Protein AF-A0A8H7IM45-F1 (afdb_monomer)

Secondary structure (DSSP, 8-state):
-HHHHHT--TT-EEEEEEGGGTEEEEEEE-SSSEEEEEEEESS--HHHHHH-SS-EEEEE-SEEEEEEGGGGT-HHHHHHHHHHHHHHHH---GGGS-EEEETTEEEE-TTSPPPTHIIIIIIHHHHHHTEEE-----EEEEE----B-SS-SS-B---HHHHHHHHHHHHHHHHHS-TTTHHHHHHHHHHHHHHHHHHHHHHHHHHHHTT--SS--------------------

Mean predicted aligned error: 9.99 Å

Solvent-accessible surface area (backbone atoms only — not comparable to full-atom values): 13573 Å² total; per-residue (Å²): 99,45,72,55,56,57,64,57,43,66,71,34,70,50,79,44,71,26,60,44,29,27,26,23,38,30,40,32,25,68,40,85,58,36,29,38,40,36,35,32,73,26,60,75,49,61,66,62,51,71,71,34,94,75,50,39,80,44,73,30,56,72,44,35,31,36,28,51,34,66,48,45,72,35,66,68,56,34,46,53,52,31,51,51,54,51,46,48,32,70,49,74,57,68,88,40,33,50,70,40,80,54,96,91,40,80,42,67,37,84,69,53,51,36,46,34,47,68,48,68,71,42,51,46,55,58,53,30,73,68,45,31,80,48,92,70,70,82,43,80,42,75,47,71,64,50,85,45,76,77,99,52,92,56,54,52,60,65,65,37,65,60,48,32,54,59,50,44,50,38,46,51,34,42,70,75,33,61,90,86,43,12,68,54,51,37,52,52,51,51,52,52,51,54,51,52,52,53,55,52,50,54,53,52,54,52,59,60,62,70,73,72,84,76,89,82,95,74,90,84,81,84,86,86,81,92,84,86,86,80,90,81,77,94,129

Radius of gyration: 23.43 Å; Cα contacts (8 Å, |Δi|>4): 338; chains: 1; bounding box: 68×64×53 Å

Structure (mmCIF, N/CA/C/O backbone):
data_AF-A0A8H7IM45-F1
#
_entry.id   AF-A0A8H7IM45-F1
#
loop_
_atom_site.group_PDB
_atom_site.id
_atom_site.type_symbol
_atom_site.label_atom_id
_atom_site.label_alt_id
_atom_site.label_comp_id
_atom_site.label_asym_id
_atom_site.label_entity_id
_atom_site.label_seq_id
_atom_site.pdbx_PDB_ins_code
_atom_site.Cartn_x
_atom_site.Cartn_y
_atom_site.Cartn_z
_atom_site.occupancy
_atom_site.B_iso_or_equiv
_atom_site.auth_seq_id
_atom_site.auth_comp_id
_atom_site.auth_asym_id
_atom_site.auth_atom_id
_atom_site.pdbx_PDB_model_num
ATOM 1 N N . MET A 1 1 ? 14.349 -4.965 6.800 1.00 83.38 1 MET A N 1
ATOM 2 C CA . MET A 1 1 ? 13.835 -3.727 6.186 1.00 83.38 1 MET A CA 1
ATOM 3 C C . MET A 1 1 ? 14.935 -2.966 5.455 1.00 83.38 1 MET A C 1
ATOM 5 O O . MET A 1 1 ? 14.882 -2.948 4.239 1.00 83.38 1 MET A O 1
ATOM 9 N N . GLU A 1 2 ? 15.969 -2.434 6.122 1.00 83.69 2 GLU A N 1
ATOM 10 C CA . GLU A 1 2 ? 17.097 -1.744 5.447 1.00 83.69 2 GLU A CA 1
ATOM 11 C C . GLU A 1 2 ? 17.764 -2.617 4.367 1.00 83.69 2 GLU A C 1
ATOM 13 O O . GLU A 1 2 ? 17.892 -2.221 3.210 1.00 83.69 2 GLU A O 1
ATOM 18 N N . LYS A 1 3 ? 18.118 -3.859 4.726 1.00 86.62 3 LYS A N 1
ATOM 19 C CA . LYS A 1 3 ? 18.669 -4.839 3.781 1.00 86.62 3 LYS A CA 1
ATOM 20 C C . LYS A 1 3 ? 17.723 -5.112 2.607 1.00 86.62 3 LYS A C 1
ATOM 22 O O . LYS A 1 3 ? 18.199 -5.346 1.504 1.00 86.62 3 LYS A O 1
ATOM 27 N N . ASP A 1 4 ? 16.415 -5.102 2.834 1.00 91.06 4 ASP A N 1
ATOM 28 C CA . ASP A 1 4 ? 15.428 -5.407 1.794 1.00 91.06 4 ASP A CA 1
ATOM 29 C C . ASP A 1 4 ? 15.308 -4.232 0.813 1.00 91.06 4 ASP A C 1
ATOM 31 O O . ASP A 1 4 ? 15.342 -4.449 -0.392 1.00 91.06 4 ASP A O 1
ATOM 35 N N . LEU A 1 5 ? 15.302 -2.991 1.320 1.00 91.69 5 LEU A N 1
ATOM 36 C CA . LEU A 1 5 ? 15.311 -1.763 0.513 1.00 91.69 5 LEU A CA 1
ATOM 37 C C . LEU A 1 5 ? 16.533 -1.677 -0.407 1.00 91.69 5 LEU A C 1
ATOM 39 O O . LEU A 1 5 ? 16.389 -1.418 -1.597 1.00 91.69 5 LEU A O 1
ATOM 43 N N . LYS A 1 6 ? 17.730 -1.942 0.126 1.00 88.38 6 LYS A N 1
ATOM 44 C CA . LYS A 1 6 ? 18.983 -1.889 -0.650 1.00 88.38 6 LYS A CA 1
ATOM 45 C C . LYS A 1 6 ? 19.077 -2.960 -1.729 1.00 88.38 6 LYS A C 1
ATOM 47 O O . LYS A 1 6 ? 19.765 -2.779 -2.726 1.00 88.38 6 LYS A O 1
ATOM 52 N N . ASN A 1 7 ? 18.426 -4.100 -1.505 1.00 91.00 7 ASN A N 1
ATOM 53 C CA . ASN A 1 7 ? 18.483 -5.237 -2.415 1.00 91.00 7 ASN A CA 1
ATOM 54 C C . ASN A 1 7 ? 17.320 -5.269 -3.412 1.00 91.00 7 ASN A C 1
ATOM 56 O O . ASN A 1 7 ? 17.251 -6.228 -4.179 1.00 91.00 7 ASN A O 1
ATOM 60 N N . LEU A 1 8 ? 16.439 -4.257 -3.430 1.00 93.69 8 LEU A N 1
ATOM 61 C CA . LEU A 1 8 ? 15.391 -4.153 -4.445 1.00 93.69 8 LEU A CA 1
ATOM 62 C C . LEU A 1 8 ? 16.034 -3.991 -5.823 1.00 93.69 8 LEU A C 1
ATOM 64 O O . LEU A 1 8 ? 16.641 -2.958 -6.117 1.00 93.69 8 LEU A O 1
ATOM 68 N N . LYS A 1 9 ? 15.907 -4.998 -6.685 1.00 95.31 9 LYS A N 1
ATOM 69 C CA . LYS A 1 9 ? 16.355 -4.917 -8.078 1.00 95.31 9 LYS A CA 1
ATOM 70 C C . LYS A 1 9 ? 15.238 -4.360 -8.960 1.00 95.31 9 LYS A C 1
ATOM 72 O O . LYS A 1 9 ? 14.081 -4.366 -8.547 1.00 95.31 9 LYS A O 1
ATOM 77 N N . PRO A 1 10 ? 15.550 -3.865 -10.168 1.00 96.19 10 PRO A N 1
ATOM 78 C CA . PRO A 1 10 ? 14.517 -3.556 -11.150 1.00 96.19 10 PRO A CA 1
ATOM 79 C C . PRO A 1 10 ? 13.577 -4.753 -11.355 1.00 96.19 10 PRO A C 1
ATOM 81 O O . PRO A 1 10 ? 14.041 -5.874 -11.565 1.00 96.19 10 PRO A O 1
ATOM 84 N N . GLY A 1 11 ? 12.271 -4.512 -11.259 1.00 95.31 11 GLY A N 1
ATOM 85 C CA . GLY A 1 11 ? 11.214 -5.524 -11.263 1.00 95.31 11 GLY A CA 1
ATOM 86 C C . GLY A 1 11 ? 10.826 -6.072 -9.882 1.00 95.31 11 GLY A C 1
ATOM 87 O O . GLY A 1 11 ? 9.785 -6.723 -9.774 1.00 95.31 11 GLY A O 1
ATOM 88 N N . ASP A 1 12 ? 11.598 -5.800 -8.825 1.00 96.38 12 ASP A N 1
ATOM 89 C CA . ASP A 1 12 ? 11.275 -6.237 -7.465 1.00 96.38 12 ASP A CA 1
ATOM 90 C C . ASP A 1 12 ? 10.333 -5.256 -6.757 1.00 96.38 12 ASP A C 1
ATOM 92 O O . ASP A 1 12 ? 10.302 -4.048 -7.017 1.00 96.38 12 ASP A O 1
ATOM 96 N N . ALA A 1 13 ? 9.591 -5.785 -5.784 1.00 97.00 13 ALA A N 1
ATOM 97 C CA . ALA A 1 13 ? 8.703 -5.007 -4.939 1.00 97.00 13 ALA A CA 1
ATOM 98 C C . ALA A 1 13 ? 8.815 -5.398 -3.464 1.00 97.00 13 ALA A C 1
ATOM 100 O O . ALA A 1 13 ? 8.971 -6.571 -3.121 1.00 97.00 13 ALA A O 1
ATOM 101 N N . MET A 1 14 ? 8.640 -4.414 -2.584 1.00 97.06 14 MET A N 1
ATOM 102 C CA . MET A 1 14 ? 8.481 -4.601 -1.147 1.00 97.06 14 MET A CA 1
ATOM 103 C C . MET A 1 14 ? 7.093 -4.134 -0.717 1.00 97.06 14 MET A C 1
ATOM 105 O O . MET A 1 14 ? 6.684 -3.003 -0.976 1.00 97.06 14 MET A O 1
ATOM 109 N N . ILE A 1 15 ? 6.376 -5.011 -0.016 1.00 97.81 15 ILE A N 1
ATOM 110 C CA . ILE A 1 15 ? 5.079 -4.706 0.589 1.00 97.81 15 ILE A CA 1
ATOM 111 C C . ILE A 1 15 ? 5.294 -4.506 2.084 1.00 97.81 15 ILE A C 1
ATOM 113 O O . ILE A 1 15 ? 5.810 -5.398 2.758 1.00 97.81 15 ILE A O 1
ATOM 117 N N . VAL A 1 16 ? 4.863 -3.363 2.610 1.00 97.38 16 VAL A N 1
ATOM 118 C CA . VAL A 1 16 ? 4.952 -3.041 4.037 1.00 97.38 16 VAL A CA 1
ATOM 119 C C . VAL A 1 16 ? 3.553 -2.788 4.577 1.00 97.38 16 VAL A C 1
ATOM 121 O O . VAL A 1 16 ? 2.813 -1.952 4.062 1.00 97.38 16 VAL A O 1
ATOM 124 N N . PHE A 1 17 ? 3.184 -3.516 5.630 1.00 97.69 17 PHE A N 1
ATOM 125 C CA . PHE A 1 17 ? 1.993 -3.212 6.413 1.00 97.69 17 PHE A CA 1
ATOM 126 C C . PHE A 1 17 ? 2.400 -2.402 7.644 1.00 97.69 17 PHE A C 1
ATOM 128 O O . PHE A 1 17 ? 2.918 -2.951 8.617 1.00 97.69 17 PHE A O 1
ATOM 135 N N . VAL A 1 18 ? 2.151 -1.096 7.588 1.00 96.81 18 VAL A N 1
ATOM 136 C CA . VAL A 1 18 ? 2.422 -0.147 8.668 1.00 96.81 18 VAL A CA 1
ATOM 137 C C . VAL A 1 18 ? 1.259 -0.210 9.656 1.00 96.81 18 VAL A C 1
ATOM 139 O O . VAL A 1 18 ? 0.334 0.605 9.633 1.00 96.81 18 VAL A O 1
ATOM 142 N N . ARG A 1 19 ? 1.266 -1.259 10.486 1.00 93.75 19 ARG A N 1
ATOM 143 C CA . ARG A 1 19 ? 0.124 -1.649 11.324 1.00 93.75 19 ARG A CA 1
ATOM 144 C C . ARG A 1 19 ? -0.353 -0.529 12.245 1.00 93.75 19 ARG A C 1
ATOM 146 O O . ARG A 1 19 ? -1.556 -0.286 12.293 1.00 93.75 19 ARG A O 1
ATOM 153 N N . ALA A 1 20 ? 0.561 0.132 12.955 1.00 94.00 20 ALA A N 1
ATOM 154 C CA . ALA A 1 20 ? 0.195 1.170 13.918 1.00 94.00 20 ALA A CA 1
ATOM 155 C C . ALA A 1 20 ? -0.427 2.418 13.258 1.00 94.00 20 ALA A C 1
ATOM 157 O O . ALA A 1 20 ? -1.165 3.140 13.919 1.00 94.00 20 ALA A O 1
ATOM 158 N N . GLN A 1 21 ? -0.206 2.625 11.951 1.00 95.88 21 GLN A N 1
ATOM 159 C CA . GLN A 1 21 ? -0.781 3.734 11.175 1.00 95.88 21 GLN A CA 1
ATOM 160 C C . GLN A 1 21 ? -1.849 3.286 10.177 1.00 95.88 21 GLN A C 1
ATOM 162 O O . GLN A 1 21 ? -2.103 3.996 9.208 1.00 95.88 21 GLN A O 1
ATOM 167 N N . ASN A 1 22 ? -2.433 2.093 10.347 1.00 96.00 22 ASN A N 1
ATOM 168 C CA . ASN A 1 22 ? -3.515 1.600 9.488 1.00 96.00 22 ASN A CA 1
ATOM 169 C C . ASN A 1 22 ? -3.223 1.760 7.977 1.00 96.00 22 ASN A C 1
ATOM 171 O O . ASN A 1 22 ? -4.085 2.167 7.203 1.00 96.00 22 ASN A O 1
ATOM 175 N N . SER A 1 23 ? -1.989 1.492 7.543 1.00 97.69 23 SER A N 1
ATOM 176 C CA . SER A 1 23 ? -1.558 1.810 6.175 1.00 97.69 23 SER A CA 1
ATOM 177 C C . SER A 1 23 ? -0.834 0.649 5.504 1.00 97.69 23 SER A C 1
ATOM 179 O O . SER A 1 23 ? -0.031 -0.054 6.118 1.00 97.69 23 SER A O 1
ATOM 181 N N . GLY A 1 24 ? -1.112 0.457 4.220 1.00 98.19 24 GLY A N 1
ATOM 182 C CA . GLY A 1 24 ? -0.342 -0.368 3.304 1.00 98.19 24 GLY A CA 1
ATOM 183 C C . GLY A 1 24 ? 0.571 0.491 2.437 1.00 98.19 24 GLY A C 1
ATOM 184 O O . GLY A 1 24 ? 0.166 1.539 1.935 1.00 98.19 24 GLY A O 1
ATOM 185 N N . LEU A 1 25 ? 1.800 0.018 2.250 1.00 98.00 25 LEU A N 1
ATOM 186 C CA . LEU A 1 25 ? 2.771 0.580 1.322 1.00 98.00 25 LEU A CA 1
ATOM 187 C C . LEU A 1 25 ? 3.234 -0.503 0.348 1.00 98.00 25 LEU A C 1
ATOM 189 O O . LEU A 1 25 ? 3.557 -1.624 0.751 1.00 98.00 25 LEU A O 1
ATOM 193 N N . LEU A 1 26 ? 3.286 -0.161 -0.933 1.00 98.25 26 LEU A N 1
ATOM 194 C CA . LEU A 1 26 ? 3.961 -0.939 -1.966 1.00 98.25 26 LEU A CA 1
ATOM 195 C C . LEU A 1 26 ? 5.072 -0.075 -2.549 1.00 98.25 26 LEU A C 1
ATOM 197 O O . LEU A 1 26 ? 4.777 0.926 -3.193 1.00 98.25 26 LEU A O 1
ATOM 201 N N . LEU A 1 27 ? 6.320 -0.480 -2.332 1.00 98.06 27 LEU A N 1
ATOM 202 C CA . LEU A 1 27 ? 7.479 0.074 -3.018 1.00 98.06 27 LEU A CA 1
ATOM 203 C C . LEU A 1 27 ? 7.809 -0.860 -4.178 1.00 98.06 27 LEU A C 1
ATOM 205 O O . LEU A 1 27 ? 8.078 -2.036 -3.949 1.00 98.06 27 LEU A O 1
ATOM 209 N N . PHE A 1 28 ? 7.775 -0.358 -5.403 1.00 97.81 28 PHE A N 1
ATOM 210 C CA . PHE A 1 28 ? 8.059 -1.121 -6.610 1.00 97.81 28 PHE A CA 1
ATOM 211 C C . PHE A 1 28 ? 9.174 -0.427 -7.386 1.00 97.81 28 PHE A C 1
ATOM 213 O O . PHE A 1 28 ? 9.003 0.704 -7.837 1.00 97.81 28 PHE A O 1
ATOM 220 N N . ARG A 1 29 ? 10.328 -1.086 -7.526 1.00 97.31 29 ARG A N 1
ATOM 221 C CA . ARG A 1 29 ? 11.412 -0.584 -8.376 1.00 97.31 29 ARG A CA 1
ATOM 222 C C . ARG A 1 29 ? 11.088 -0.987 -9.805 1.00 97.31 29 ARG A C 1
ATOM 224 O O . ARG A 1 29 ? 11.441 -2.079 -10.233 1.00 97.31 29 ARG A O 1
ATOM 231 N N . GLU A 1 30 ? 10.354 -0.127 -10.499 1.00 95.12 30 GLU A N 1
ATOM 232 C CA . GLU A 1 30 ? 9.815 -0.408 -11.831 1.00 95.12 30 GLU A CA 1
ATOM 233 C C . GLU A 1 30 ? 10.926 -0.697 -12.840 1.00 95.12 30 GLU A C 1
ATOM 235 O O . GLU A 1 30 ? 10.891 -1.703 -13.549 1.00 95.12 30 GLU A O 1
ATOM 240 N N . ASP A 1 31 ? 11.954 0.146 -12.847 1.00 94.94 31 ASP A N 1
ATOM 241 C CA . ASP A 1 31 ? 13.084 0.044 -13.756 1.00 94.94 31 ASP A CA 1
ATOM 242 C C . ASP A 1 31 ? 14.383 0.544 -13.088 1.00 94.94 31 ASP A C 1
ATOM 244 O O . ASP A 1 31 ? 14.480 0.712 -11.868 1.00 94.94 31 ASP A O 1
ATOM 248 N N . ALA A 1 32 ? 15.435 0.742 -13.883 1.00 95.19 32 ALA A N 1
ATOM 249 C CA . ALA A 1 32 ? 16.714 1.243 -13.386 1.00 95.19 32 ALA A CA 1
ATOM 250 C C . ALA A 1 32 ? 16.658 2.709 -12.913 1.00 95.19 32 ALA A C 1
ATOM 252 O O . ALA A 1 32 ? 17.552 3.139 -12.187 1.00 95.19 32 ALA A O 1
ATOM 253 N N . ALA A 1 33 ? 15.634 3.468 -13.308 1.00 96.00 33 ALA A N 1
ATOM 254 C CA . ALA A 1 33 ? 15.502 4.897 -13.065 1.00 96.00 33 ALA A CA 1
ATOM 255 C C . ALA A 1 33 ? 14.489 5.225 -11.961 1.00 96.00 33 ALA A C 1
ATOM 257 O O . ALA A 1 33 ? 14.730 6.164 -11.207 1.00 96.00 33 ALA A O 1
ATOM 258 N N . ASN A 1 34 ? 13.414 4.450 -11.812 1.00 96.44 34 ASN A N 1
ATOM 259 C CA . ASN A 1 34 ? 12.245 4.830 -11.021 1.00 96.44 34 ASN A CA 1
ATOM 260 C C . ASN A 1 34 ? 11.892 3.811 -9.934 1.00 96.44 34 ASN A C 1
ATOM 262 O O . ASN A 1 34 ? 11.929 2.595 -10.140 1.00 96.44 34 ASN A O 1
ATOM 266 N N . VAL A 1 35 ? 11.482 4.339 -8.783 1.00 97.88 35 VAL A N 1
ATOM 267 C CA . VAL A 1 35 ? 10.828 3.599 -7.703 1.00 97.88 35 VAL A CA 1
ATOM 268 C C . VAL A 1 35 ? 9.474 4.235 -7.454 1.00 97.88 35 VAL A C 1
ATOM 270 O O . VAL A 1 35 ? 9.383 5.413 -7.113 1.00 97.88 35 VAL A O 1
ATOM 273 N N . LEU A 1 36 ? 8.425 3.435 -7.597 1.00 98.06 36 LEU A N 1
ATOM 274 C CA . LEU A 1 36 ? 7.054 3.820 -7.314 1.00 98.06 36 LEU A CA 1
ATOM 275 C C . LEU A 1 36 ? 6.706 3.455 -5.877 1.00 98.06 36 LEU A C 1
ATOM 277 O O . LEU A 1 36 ? 6.988 2.345 -5.422 1.00 98.06 36 LEU A O 1
ATOM 281 N N . VAL A 1 37 ? 6.060 4.374 -5.166 1.00 98.12 37 VAL A N 1
ATOM 282 C CA . VAL A 1 37 ? 5.513 4.120 -3.834 1.00 98.12 37 VAL A CA 1
ATOM 283 C C . VAL A 1 37 ? 4.019 4.371 -3.858 1.00 98.12 37 VAL A C 1
ATOM 285 O O . VAL A 1 37 ? 3.566 5.496 -4.065 1.00 98.12 37 VAL A O 1
ATOM 288 N N . HIS A 1 38 ? 3.252 3.315 -3.612 1.00 98.12 38 HIS A N 1
ATOM 289 C CA . HIS A 1 38 ? 1.804 3.381 -3.483 1.00 98.12 38 HIS A CA 1
ATOM 290 C C . HIS A 1 38 ? 1.428 3.284 -2.011 1.00 98.12 38 HIS A C 1
ATOM 292 O O . HIS A 1 38 ? 1.731 2.281 -1.362 1.00 98.12 38 HIS A O 1
ATOM 298 N N . ALA A 1 39 ? 0.742 4.306 -1.508 1.00 97.88 39 ALA A N 1
ATOM 299 C CA . ALA A 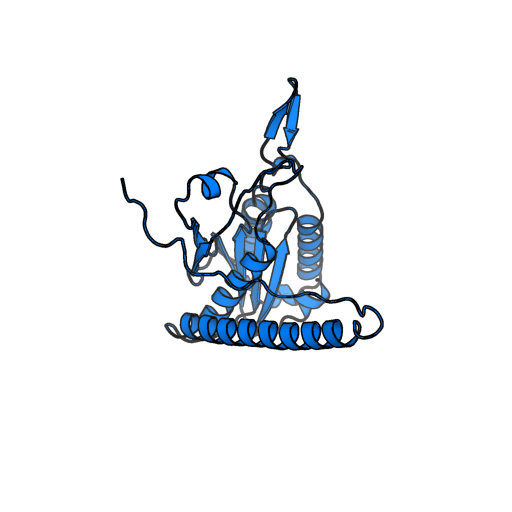1 39 ? 0.228 4.343 -0.148 1.00 97.88 39 ALA A CA 1
ATOM 300 C C . ALA A 1 39 ? -1.290 4.280 -0.139 1.00 97.88 39 ALA A C 1
ATOM 302 O O . ALA A 1 39 ? -1.972 4.893 -0.967 1.00 97.88 39 ALA A O 1
ATOM 303 N N . PHE A 1 40 ? -1.825 3.520 0.804 1.00 97.44 40 PHE A N 1
ATOM 304 C CA . PHE A 1 40 ? -3.256 3.386 0.983 1.00 97.44 40 PHE A CA 1
ATOM 305 C C . PHE A 1 40 ? -3.607 2.924 2.391 1.00 97.44 40 PHE A C 1
ATOM 307 O O . PHE A 1 40 ? -2.797 2.322 3.087 1.00 97.44 40 PHE A O 1
ATOM 314 N N . GLU A 1 41 ? -4.838 3.185 2.800 1.00 96.50 41 GLU A N 1
ATOM 315 C CA . GLU A 1 41 ? -5.352 2.785 4.104 1.00 96.50 41 GLU A CA 1
ATOM 316 C C . GLU A 1 41 ? -5.678 1.278 4.144 1.00 96.50 41 GLU A C 1
ATOM 318 O O . GLU A 1 41 ? -6.107 0.682 3.154 1.00 96.50 41 GLU A O 1
ATOM 323 N N . ALA A 1 42 ? -5.424 0.627 5.281 1.00 96.12 42 ALA A N 1
ATOM 324 C CA . ALA A 1 42 ? -5.497 -0.829 5.425 1.00 96.12 42 ALA A CA 1
ATOM 325 C C . ALA A 1 42 ? -6.845 -1.338 5.966 1.00 96.12 42 ALA A C 1
ATOM 327 O O . ALA A 1 42 ? -7.170 -2.516 5.791 1.00 96.12 42 ALA A O 1
ATOM 328 N N . SER A 1 43 ? -7.619 -0.479 6.625 1.00 94.56 43 SER A N 1
ATOM 329 C CA . SER A 1 43 ? -8.917 -0.788 7.223 1.00 94.56 43 SER A CA 1
ATOM 330 C C . SER A 1 43 ? -9.752 0.482 7.300 1.00 94.56 43 SER A C 1
ATOM 332 O O . SER A 1 43 ? -9.247 1.497 7.755 1.00 94.56 43 SER A O 1
ATOM 334 N N . ALA A 1 44 ? -11.015 0.429 6.889 1.00 92.75 44 ALA A N 1
ATOM 335 C CA . ALA A 1 44 ? -11.903 1.587 6.967 1.00 92.75 44 ALA A CA 1
ATOM 336 C C . ALA A 1 44 ? -12.331 1.867 8.417 1.00 92.75 44 ALA A C 1
ATOM 338 O O . ALA A 1 44 ? -12.279 0.970 9.268 1.00 92.75 44 ALA A O 1
ATOM 339 N N . VAL A 1 45 ? -12.818 3.072 8.692 1.00 91.38 45 VAL A N 1
ATOM 340 C CA . VAL A 1 45 ? -13.479 3.378 9.969 1.00 91.38 45 VAL A CA 1
ATOM 341 C C . VAL A 1 45 ? -14.751 2.545 10.135 1.00 91.38 45 VAL A C 1
ATOM 343 O O . VAL A 1 45 ? -15.365 2.116 9.154 1.00 91.38 45 VAL A O 1
ATOM 346 N N . SER A 1 46 ? -15.135 2.253 11.380 1.00 89.44 46 SER A N 1
ATOM 347 C CA . SER A 1 46 ? -16.260 1.347 11.643 1.00 89.44 46 SER A CA 1
ATOM 348 C C . SER A 1 46 ? -17.581 1.893 11.104 1.00 89.44 46 SER A C 1
ATOM 350 O O . SER A 1 46 ? -18.421 1.114 10.657 1.00 89.44 46 SER A O 1
ATOM 352 N N . GLU A 1 47 ? -17.747 3.216 11.104 1.00 88.50 47 GLU A N 1
ATOM 353 C CA . GLU A 1 47 ? -18.904 3.900 10.525 1.00 88.50 47 GLU A CA 1
ATOM 354 C C . GLU A 1 47 ? -19.109 3.547 9.043 1.00 88.50 47 GLU A C 1
ATOM 356 O O . GLU A 1 47 ? -20.176 3.047 8.687 1.00 88.50 47 GLU A O 1
ATOM 361 N N . ASP A 1 48 ? -18.080 3.695 8.205 1.00 90.06 48 ASP A N 1
ATOM 362 C CA . ASP A 1 48 ? -18.147 3.386 6.768 1.00 90.06 48 ASP A CA 1
ATOM 363 C C . ASP A 1 48 ? -18.500 1.917 6.507 1.00 90.06 48 ASP A C 1
ATOM 365 O O . ASP A 1 48 ? -19.232 1.589 5.569 1.00 90.06 48 ASP A O 1
ATOM 369 N N . VAL A 1 49 ? -17.999 1.008 7.351 1.00 89.75 49 VAL A N 1
ATOM 370 C CA . VAL A 1 49 ? -18.321 -0.419 7.242 1.00 89.75 49 VAL A CA 1
ATOM 371 C C . VAL A 1 49 ? -19.783 -0.674 7.603 1.00 89.75 49 VAL A C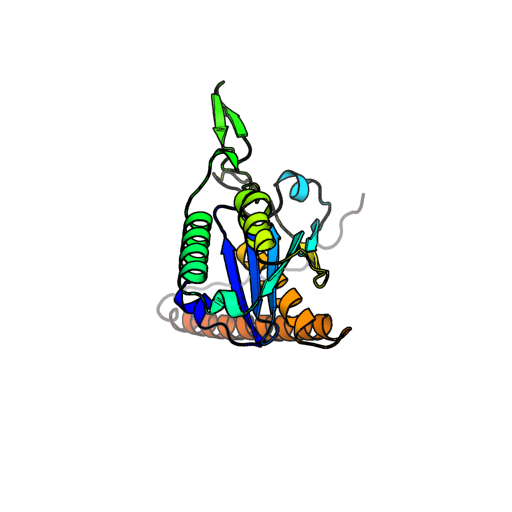 1
ATOM 373 O O . VAL A 1 49 ? -20.474 -1.367 6.856 1.00 89.75 49 VAL A O 1
ATOM 376 N N . MET A 1 50 ? -20.270 -0.101 8.707 1.00 87.19 50 MET A N 1
ATOM 377 C CA . MET A 1 50 ? -21.650 -0.282 9.178 1.00 87.19 50 MET A CA 1
ATOM 378 C C . MET A 1 50 ? -22.692 0.390 8.275 1.00 87.19 50 MET A C 1
ATOM 380 O O . MET A 1 50 ? -23.815 -0.100 8.184 1.00 87.19 50 MET A O 1
ATOM 384 N N . GLN A 1 51 ? -22.339 1.491 7.606 1.00 88.12 51 GLN A N 1
ATOM 385 C CA . GLN A 1 51 ? -23.213 2.162 6.637 1.00 88.12 51 GLN A CA 1
ATOM 386 C C . GLN A 1 51 ? -23.292 1.420 5.294 1.00 88.12 51 GLN A C 1
ATOM 388 O O . GLN A 1 51 ? -24.228 1.634 4.520 1.00 88.12 51 GLN A O 1
ATOM 393 N N . SER A 1 52 ? -22.333 0.538 4.999 1.00 86.19 52 SER A N 1
ATOM 394 C CA . SER A 1 52 ? -22.354 -0.253 3.771 1.00 86.19 52 SER A CA 1
ATOM 395 C C . SER A 1 52 ? -23.421 -1.356 3.836 1.00 86.19 52 SER A C 1
ATOM 397 O O . SER A 1 52 ? -23.534 -2.089 4.812 1.00 86.19 52 SER A O 1
ATOM 399 N N . SER A 1 53 ? -24.221 -1.496 2.777 1.00 78.00 53 SER A N 1
ATOM 400 C CA . SER A 1 53 ? -25.344 -2.448 2.728 1.00 78.00 53 SER A CA 1
ATOM 401 C C . SER A 1 53 ? -24.936 -3.905 2.445 1.00 78.00 53 SER A C 1
ATOM 403 O O . SER A 1 53 ? -25.685 -4.820 2.773 1.00 78.00 53 SER A O 1
ATOM 405 N N . ASP A 1 54 ? -23.755 -4.138 1.860 1.00 80.69 54 ASP A N 1
ATOM 406 C CA . ASP A 1 54 ? -23.134 -5.475 1.704 1.00 80.69 54 ASP A CA 1
ATOM 407 C C . ASP A 1 54 ? -21.605 -5.359 1.652 1.00 80.69 54 ASP A C 1
ATOM 409 O O . ASP A 1 54 ? -20.872 -6.074 2.339 1.00 80.69 54 ASP A O 1
ATOM 413 N N . ARG A 1 55 ? -21.097 -4.466 0.792 1.00 88.12 55 ARG A N 1
ATOM 414 C CA . ARG A 1 55 ? -19.658 -4.305 0.548 1.00 88.12 55 ARG A CA 1
ATOM 415 C C . ARG A 1 55 ? -19.284 -2.844 0.445 1.00 88.12 55 ARG A C 1
ATOM 417 O O . ARG A 1 55 ? -19.897 -2.099 -0.316 1.00 88.12 55 ARG A O 1
ATOM 424 N N . LEU A 1 56 ? -18.190 -2.492 1.106 1.00 91.56 56 LEU A N 1
ATOM 425 C CA . LEU A 1 56 ? -17.538 -1.209 0.928 1.00 91.56 56 LEU A CA 1
ATOM 426 C C . LEU A 1 56 ? -16.829 -1.195 -0.432 1.00 91.56 56 LEU A C 1
ATOM 428 O O . LEU A 1 56 ? -15.929 -2.004 -0.688 1.00 91.56 56 LEU A O 1
ATOM 432 N N . ILE A 1 57 ? -17.251 -0.301 -1.325 1.00 93.50 57 ILE A N 1
ATOM 433 C CA . ILE A 1 57 ? -16.549 -0.046 -2.585 1.00 93.50 57 ILE A CA 1
ATOM 434 C C . ILE A 1 57 ? -15.419 0.926 -2.280 1.00 93.50 57 ILE A C 1
ATOM 436 O O . ILE A 1 57 ? -15.664 2.068 -1.908 1.00 93.50 57 ILE A O 1
ATOM 440 N N . TRP A 1 58 ? -14.184 0.468 -2.450 1.00 94.25 58 TRP A N 1
ATOM 441 C CA . TRP A 1 58 ? -13.009 1.233 -2.059 1.00 94.25 58 TRP A CA 1
ATOM 442 C C . TRP A 1 58 ? -11.985 1.290 -3.193 1.00 94.25 58 TRP A C 1
ATOM 444 O O . TRP A 1 58 ? -11.721 0.281 -3.858 1.00 94.25 58 TRP A O 1
ATOM 454 N N . ARG A 1 59 ? -11.447 2.489 -3.433 1.00 95.69 59 ARG A N 1
ATOM 455 C CA . ARG A 1 59 ? -10.486 2.806 -4.495 1.00 95.69 59 ARG A CA 1
ATOM 456 C C . ARG A 1 59 ? -9.075 2.858 -3.916 1.00 95.69 59 ARG A C 1
ATOM 458 O O . ARG A 1 59 ? -8.859 3.418 -2.847 1.00 95.69 59 ARG A O 1
ATOM 465 N N . PHE A 1 60 ? -8.136 2.284 -4.652 1.00 96.56 60 PHE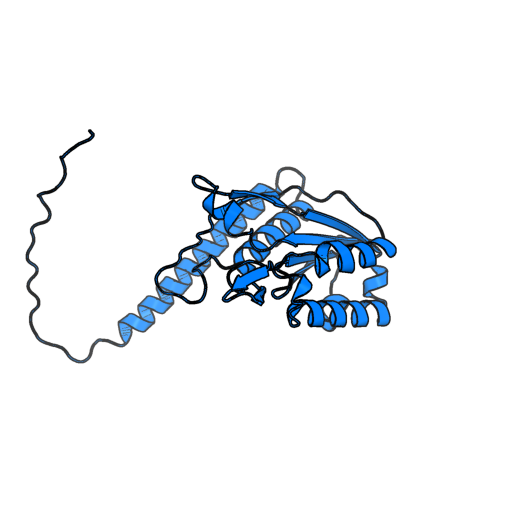 A N 1
ATOM 466 C CA . PHE A 1 60 ? -6.733 2.160 -4.288 1.00 96.56 60 PHE A CA 1
ATOM 467 C C . PHE A 1 60 ? -5.828 2.470 -5.487 1.00 96.56 60 PHE A C 1
ATOM 469 O O . PHE A 1 60 ? -6.238 2.217 -6.619 1.00 96.56 60 PHE A O 1
ATOM 476 N N . PRO A 1 61 ? -4.578 2.896 -5.256 1.00 96.81 61 PRO A N 1
ATOM 477 C CA . PRO A 1 61 ? -4.070 3.410 -3.983 1.00 96.81 61 PRO A CA 1
ATOM 478 C C . PRO A 1 61 ? -4.636 4.808 -3.673 1.00 96.81 61 PRO A C 1
ATOM 480 O O . PRO A 1 61 ? -5.224 5.448 -4.541 1.00 96.81 61 PRO A O 1
ATOM 483 N N . GLY A 1 62 ? -4.470 5.280 -2.436 1.00 93.94 62 GLY A N 1
ATOM 484 C CA . GLY A 1 62 ? -4.870 6.640 -2.060 1.00 93.94 62 GLY A CA 1
ATOM 485 C C . GLY A 1 62 ? -3.895 7.689 -2.595 1.00 93.94 62 GLY A C 1
ATOM 486 O O . GLY A 1 62 ? -4.303 8.742 -3.072 1.00 93.94 62 GLY A O 1
ATOM 487 N N . GLN A 1 63 ? -2.598 7.378 -2.561 1.00 95.81 63 GLN A N 1
ATOM 488 C CA . GLN A 1 63 ? -1.534 8.226 -3.090 1.00 95.81 63 GLN A CA 1
ATOM 489 C C . GLN A 1 63 ? -0.512 7.381 -3.846 1.00 95.81 63 GLN A C 1
ATOM 491 O O . GLN A 1 63 ? -0.281 6.211 -3.532 1.00 95.81 63 GLN A O 1
ATOM 496 N N . THR A 1 64 ? 0.108 7.972 -4.864 1.00 97.50 64 THR A N 1
ATOM 497 C CA . THR A 1 64 ? 1.241 7.373 -5.573 1.00 97.50 64 THR A CA 1
ATOM 498 C C . THR A 1 64 ? 2.280 8.443 -5.868 1.00 97.50 64 THR A C 1
ATOM 500 O O . THR A 1 64 ? 1.947 9.529 -6.347 1.00 97.50 64 THR A O 1
ATOM 503 N N . ILE A 1 65 ? 3.534 8.132 -5.558 1.00 97.75 65 ILE A N 1
ATOM 504 C CA . ILE A 1 65 ? 4.692 8.980 -5.844 1.00 97.75 65 ILE A CA 1
ATOM 505 C C . ILE A 1 65 ? 5.767 8.156 -6.551 1.00 97.75 65 ILE A C 1
ATOM 507 O O . ILE A 1 65 ? 5.803 6.932 -6.415 1.00 97.75 65 ILE A O 1
ATOM 511 N N . SER A 1 66 ? 6.637 8.833 -7.293 1.00 98.00 66 SER A N 1
ATOM 512 C CA . SER A 1 66 ? 7.834 8.254 -7.902 1.00 98.00 66 SER A CA 1
ATOM 513 C C . SER A 1 66 ? 9.061 9.037 -7.462 1.00 98.00 66 SER A C 1
ATOM 515 O O . SER A 1 66 ? 9.014 10.268 -7.415 1.00 98.00 66 SER A O 1
ATOM 517 N N . PHE A 1 67 ? 10.155 8.341 -7.167 1.00 97.62 67 PHE A N 1
ATOM 518 C CA . PHE A 1 67 ? 11.470 8.943 -6.962 1.00 97.62 67 PHE A CA 1
ATOM 519 C C . PHE A 1 67 ? 12.562 8.136 -7.672 1.00 97.62 67 PHE A C 1
ATOM 521 O O . PHE A 1 67 ? 12.349 7.003 -8.108 1.00 97.62 67 PHE A O 1
ATOM 528 N N . GLY A 1 68 ? 13.749 8.731 -7.800 1.00 97.31 68 GLY A N 1
ATOM 529 C CA . GLY A 1 68 ? 14.859 8.121 -8.526 1.00 97.31 68 GLY A CA 1
ATOM 530 C C . GLY A 1 68 ? 15.429 6.878 -7.833 1.00 97.31 68 GLY A C 1
ATOM 531 O O . GLY A 1 68 ? 15.807 6.933 -6.667 1.00 97.31 68 GLY A O 1
ATOM 532 N N . SER A 1 69 ? 15.592 5.781 -8.575 1.00 96.25 69 SER A N 1
ATOM 533 C CA . SER A 1 69 ? 16.183 4.514 -8.105 1.00 96.25 69 SER A CA 1
ATOM 534 C C . SER A 1 69 ? 17.556 4.671 -7.443 1.00 96.25 69 SER A C 1
ATOM 536 O O . SER A 1 69 ? 17.880 3.906 -6.539 1.00 96.25 69 SER A O 1
ATOM 538 N N . HIS A 1 70 ? 18.340 5.678 -7.843 1.00 95.00 70 HIS A N 1
ATOM 539 C CA . HIS A 1 70 ? 19.638 5.993 -7.236 1.00 95.00 70 HIS A CA 1
ATOM 540 C C . HIS A 1 70 ? 19.544 6.284 -5.726 1.00 95.00 70 HIS A C 1
ATOM 542 O O . HIS A 1 70 ? 20.500 6.040 -4.999 1.00 95.00 70 HIS A O 1
ATOM 548 N N . LEU A 1 71 ? 18.393 6.746 -5.224 1.00 95.94 71 LEU A N 1
ATOM 549 C CA . LEU A 1 71 ? 18.189 6.973 -3.790 1.00 95.94 71 LEU A CA 1
ATOM 550 C C . LEU A 1 71 ? 18.203 5.665 -2.988 1.00 95.94 71 LEU A C 1
ATOM 552 O O . LEU A 1 71 ? 18.610 5.666 -1.832 1.00 95.94 71 LEU A O 1
ATOM 556 N N . LEU A 1 72 ? 17.832 4.529 -3.593 1.00 94.31 72 LEU A N 1
ATOM 557 C CA . LEU A 1 72 ? 17.964 3.220 -2.938 1.00 94.31 72 LEU A CA 1
ATOM 558 C C . LEU A 1 72 ? 19.423 2.742 -2.842 1.00 94.31 72 LEU A C 1
ATOM 560 O O . LEU A 1 72 ? 19.718 1.814 -2.089 1.00 94.31 72 LEU A O 1
ATOM 564 N N . GLU A 1 73 ? 20.334 3.359 -3.593 1.00 91.25 73 GLU A N 1
ATOM 565 C CA . GLU A 1 73 ? 21.775 3.091 -3.532 1.00 91.25 73 GLU A CA 1
ATOM 566 C C . GLU A 1 73 ? 22.465 3.986 -2.489 1.00 91.25 73 GLU A C 1
ATOM 568 O O . GLU A 1 73 ? 23.531 3.635 -1.978 1.00 91.25 73 GLU A O 1
ATOM 573 N N . ASP A 1 74 ? 21.827 5.097 -2.101 1.00 94.75 74 ASP A N 1
ATOM 574 C CA . ASP A 1 74 ? 22.271 5.937 -0.995 1.00 94.75 74 ASP A CA 1
ATOM 575 C C . ASP A 1 74 ? 21.986 5.256 0.353 1.00 94.75 74 ASP A C 1
ATOM 577 O O . ASP A 1 74 ? 20.847 4.986 0.761 1.00 94.75 74 ASP A O 1
ATOM 581 N N . ARG A 1 75 ? 23.070 4.980 1.081 1.00 93.94 75 ARG A N 1
ATOM 582 C CA . ARG A 1 75 ? 23.026 4.361 2.404 1.00 93.94 75 ARG A CA 1
ATOM 583 C C . ARG A 1 75 ? 22.260 5.206 3.415 1.00 93.94 75 ARG A C 1
ATOM 585 O O . ARG A 1 75 ? 21.564 4.615 4.232 1.00 93.94 75 ARG A O 1
ATOM 592 N N . TYR A 1 76 ? 22.407 6.527 3.384 1.00 94.44 76 TYR A N 1
ATOM 593 C CA . TYR A 1 76 ? 21.761 7.411 4.351 1.00 94.44 76 TYR A CA 1
ATOM 594 C C . TYR A 1 76 ? 20.256 7.444 4.114 1.00 94.44 76 TYR A C 1
ATOM 596 O O . TYR A 1 76 ? 19.483 7.229 5.041 1.00 94.44 76 TYR A O 1
ATOM 604 N N . PHE A 1 77 ? 19.840 7.606 2.856 1.00 94.88 77 PHE A N 1
ATOM 605 C CA . PHE A 1 77 ? 18.426 7.573 2.494 1.00 94.88 77 PHE A CA 1
ATOM 606 C C . PHE A 1 77 ? 17.762 6.247 2.891 1.00 94.88 77 PHE A C 1
ATOM 608 O O . PHE A 1 77 ? 16.697 6.236 3.506 1.00 94.88 77 PHE A O 1
ATOM 615 N N . THR A 1 78 ? 18.391 5.117 2.557 1.00 95.44 78 THR A N 1
ATOM 616 C CA . THR A 1 78 ? 17.824 3.792 2.854 1.00 95.44 78 THR A CA 1
ATOM 617 C C . THR A 1 78 ? 17.777 3.464 4.344 1.00 95.44 78 THR A C 1
ATOM 619 O O . THR A 1 78 ? 16.836 2.792 4.769 1.00 95.44 78 THR A O 1
ATOM 622 N N . ASP A 1 79 ? 18.752 3.924 5.128 1.00 95.69 79 ASP A N 1
ATOM 623 C CA . ASP A 1 79 ? 18.781 3.746 6.584 1.00 95.69 79 ASP A CA 1
ATOM 624 C C . ASP A 1 79 ? 17.697 4.580 7.279 1.00 95.69 79 ASP A C 1
ATOM 626 O O . ASP A 1 79 ? 16.906 4.049 8.063 1.00 95.69 79 ASP A O 1
ATOM 630 N N . GLU A 1 80 ? 17.568 5.855 6.905 1.00 95.88 80 GLU A N 1
ATOM 631 C CA . GLU A 1 80 ? 16.520 6.742 7.421 1.00 95.88 80 GLU A CA 1
ATOM 632 C C . GLU A 1 80 ? 15.122 6.245 7.038 1.00 95.88 80 GLU A C 1
ATOM 634 O O . GLU A 1 80 ? 14.233 6.151 7.887 1.00 95.88 80 GLU A O 1
ATOM 639 N N . LEU A 1 81 ? 14.920 5.833 5.781 1.00 96.44 81 LEU A N 1
ATOM 640 C CA . LEU A 1 81 ? 13.640 5.278 5.341 1.00 96.44 81 LEU A CA 1
ATOM 641 C C . LEU A 1 81 ? 13.300 3.981 6.088 1.00 96.44 81 LEU A C 1
ATOM 643 O O . LEU A 1 81 ? 12.157 3.790 6.505 1.00 96.44 81 LEU A O 1
ATOM 647 N N . ALA A 1 82 ? 14.272 3.086 6.283 1.00 96.31 82 ALA A N 1
ATOM 648 C CA . ALA A 1 82 ? 14.062 1.857 7.043 1.00 96.31 82 ALA A CA 1
ATOM 649 C C . ALA A 1 82 ? 13.715 2.142 8.509 1.00 96.31 82 ALA A C 1
ATOM 651 O O . ALA A 1 82 ? 12.808 1.508 9.055 1.00 96.31 82 ALA A O 1
ATOM 652 N N . THR A 1 83 ? 14.413 3.093 9.127 1.00 96.50 83 THR A N 1
ATOM 653 C CA . THR A 1 83 ? 14.187 3.515 10.512 1.00 96.50 83 THR A CA 1
ATOM 654 C C . THR A 1 83 ? 12.801 4.127 10.670 1.00 96.50 83 THR A C 1
ATOM 656 O O . THR A 1 83 ? 12.034 3.685 11.525 1.00 96.50 83 THR A O 1
ATOM 659 N N . MET A 1 84 ? 12.419 5.049 9.785 1.00 95.75 84 MET A N 1
ATOM 660 C CA . MET A 1 84 ? 11.100 5.677 9.801 1.00 95.75 84 MET A CA 1
ATOM 661 C C . MET A 1 84 ? 9.981 4.652 9.594 1.00 95.75 84 MET A C 1
ATOM 663 O O . MET A 1 84 ? 9.007 4.636 10.342 1.00 95.75 84 MET A O 1
ATOM 667 N N . LEU A 1 85 ? 10.118 3.738 8.627 1.00 96.69 85 LEU A N 1
ATOM 668 C CA . LEU A 1 85 ? 9.137 2.670 8.413 1.00 96.69 85 LEU A CA 1
ATOM 669 C C . LEU A 1 85 ? 9.044 1.720 9.615 1.00 96.69 85 LEU A C 1
ATOM 671 O O . LEU A 1 85 ? 7.947 1.258 9.944 1.00 96.69 85 LEU A O 1
ATOM 675 N N . HIS A 1 86 ? 10.163 1.431 10.283 1.00 95.44 86 HIS A N 1
ATOM 676 C CA . HIS A 1 86 ? 10.182 0.628 11.503 1.00 95.44 86 HIS A CA 1
ATOM 677 C C . HIS A 1 86 ? 9.451 1.329 12.655 1.00 95.44 86 HIS A C 1
ATOM 679 O O . HIS A 1 86 ? 8.602 0.704 13.293 1.00 95.44 86 HIS A O 1
ATOM 685 N N . GLN A 1 87 ? 9.725 2.614 12.885 1.00 95.62 87 GLN A N 1
ATOM 686 C CA . GLN A 1 87 ? 9.052 3.422 13.905 1.00 95.62 87 GLN A CA 1
ATOM 687 C C . GLN A 1 87 ? 7.554 3.517 13.620 1.00 95.62 87 GLN A C 1
ATOM 689 O O . GLN A 1 87 ? 6.747 3.088 14.440 1.00 95.62 87 GLN A O 1
ATOM 694 N N . LEU A 1 88 ? 7.169 3.934 12.410 1.00 96.00 88 LEU A N 1
ATOM 695 C CA . LEU A 1 88 ? 5.765 4.036 12.004 1.00 96.00 88 LEU A CA 1
ATOM 696 C C . LEU A 1 88 ? 5.014 2.705 12.149 1.00 96.00 88 LEU A C 1
ATOM 698 O O . LEU A 1 88 ? 3.823 2.702 12.448 1.00 96.00 88 LEU A O 1
ATOM 702 N N . SER A 1 89 ? 5.682 1.567 11.949 1.00 94.88 89 SER A N 1
ATOM 703 C CA . SER A 1 89 ? 5.042 0.251 12.060 1.00 94.88 89 SER A CA 1
ATOM 704 C C . SER A 1 89 ? 4.798 -0.197 13.505 1.00 94.88 89 SER A C 1
ATOM 706 O O . SER A 1 89 ? 3.866 -0.974 13.728 1.00 94.88 89 SER A O 1
ATOM 708 N N . ASN A 1 90 ? 5.612 0.260 14.463 1.00 93.06 90 ASN A N 1
ATOM 709 C CA . ASN A 1 90 ? 5.603 -0.224 15.849 1.00 93.06 90 ASN A CA 1
ATOM 710 C C . ASN A 1 90 ? 5.059 0.797 16.858 1.00 93.06 90 ASN A C 1
ATOM 712 O O . ASN A 1 90 ? 4.472 0.411 17.872 1.00 93.06 90 ASN A O 1
ATOM 716 N N . GLU A 1 91 ? 5.236 2.087 16.595 1.00 93.12 91 GLU A N 1
ATOM 717 C CA . GLU A 1 91 ? 4.879 3.162 17.512 1.00 93.12 91 GLU A CA 1
ATOM 718 C C . GLU A 1 91 ? 3.438 3.614 17.290 1.00 93.12 91 GLU A C 1
ATOM 720 O O . GLU A 1 91 ? 3.021 3.941 16.178 1.00 93.12 91 GLU A O 1
ATOM 725 N N . HIS A 1 92 ? 2.663 3.634 18.372 1.00 87.12 92 HIS A N 1
ATOM 726 C CA . HIS A 1 92 ? 1.292 4.126 18.354 1.00 87.12 92 HIS A CA 1
ATOM 727 C C . HIS A 1 92 ? 1.298 5.609 18.704 1.00 87.12 92 HIS A C 1
ATOM 729 O O . HIS A 1 92 ? 1.908 6.015 19.691 1.00 87.12 92 HIS A O 1
ATOM 735 N N . VAL A 1 93 ? 0.589 6.408 17.911 1.00 88.31 93 VAL A N 1
ATOM 736 C CA . VAL A 1 93 ? 0.479 7.848 18.131 1.00 88.31 93 VAL A CA 1
ATOM 737 C C . VAL A 1 93 ? -0.965 8.169 18.471 1.00 88.31 93 VAL A C 1
ATOM 739 O O . VAL A 1 93 ? -1.851 8.056 17.626 1.00 88.31 93 VAL A O 1
ATOM 742 N N . GLU A 1 94 ? -1.208 8.562 19.722 1.00 86.56 94 GLU A N 1
ATOM 743 C CA . GLU A 1 94 ? -2.562 8.800 20.239 1.00 86.56 94 GLU A CA 1
ATOM 744 C C . GLU A 1 94 ? -3.324 9.852 19.429 1.00 86.56 94 GLU A C 1
ATOM 746 O O . GLU A 1 94 ? -4.528 9.721 19.235 1.00 86.56 94 GLU A O 1
ATOM 751 N N . SER A 1 95 ? -2.629 10.858 18.886 1.00 86.25 95 SER A N 1
ATOM 752 C CA . SER A 1 95 ? -3.257 11.896 18.063 1.00 86.25 95 SER A CA 1
ATOM 753 C C . SER A 1 95 ? -3.816 11.370 16.736 1.00 86.25 95 SER A C 1
ATOM 755 O O . SER A 1 95 ? -4.710 12.005 16.173 1.00 86.25 95 SER A O 1
ATOM 757 N N . SER A 1 96 ? -3.336 10.221 16.246 1.00 87.69 96 SER A N 1
ATOM 758 C CA . SER A 1 96 ? -3.869 9.531 15.065 1.00 87.69 96 SER A CA 1
ATOM 759 C C . SER A 1 96 ? -5.100 8.679 15.381 1.00 87.69 96 SER A C 1
ATOM 761 O O . SER A 1 96 ? -5.781 8.249 14.452 1.00 87.69 96 SER A O 1
ATOM 763 N N . MET A 1 97 ? -5.413 8.432 16.655 1.00 90.31 97 MET A N 1
ATOM 764 C CA . MET A 1 97 ? -6.594 7.667 17.049 1.00 90.31 97 MET A CA 1
ATOM 765 C C . MET A 1 97 ? -7.818 8.580 17.180 1.00 90.31 97 MET A C 1
ATOM 767 O O . MET A 1 97 ? -7.717 9.668 17.756 1.00 90.31 97 MET A O 1
ATOM 771 N N . PRO A 1 98 ? -9.002 8.146 16.711 1.00 85.12 98 PRO A N 1
ATOM 772 C CA . PRO A 1 98 ? -10.258 8.784 17.084 1.00 85.12 98 PRO A CA 1
ATOM 773 C C . PRO A 1 98 ? -10.400 8.828 18.607 1.00 85.12 98 PRO A C 1
ATOM 775 O O . PRO A 1 98 ? -9.892 7.953 19.306 1.00 85.12 98 PRO A O 1
ATOM 778 N N . THR A 1 99 ? -11.080 9.841 19.139 1.00 87.00 99 THR A N 1
ATOM 779 C CA . THR A 1 99 ? -11.274 9.991 20.588 1.00 87.00 99 THR A CA 1
ATOM 780 C C . THR A 1 99 ? -12.742 9.872 20.962 1.00 87.00 99 THR A C 1
ATOM 782 O O . THR A 1 99 ? -13.639 10.158 20.175 1.00 87.00 99 THR A O 1
ATOM 785 N N . THR A 1 100 ? -12.985 9.432 22.189 1.00 84.00 100 THR A N 1
ATOM 786 C CA . THR A 1 100 ? -14.313 9.207 22.755 1.00 84.00 100 THR A CA 1
ATOM 787 C C . THR A 1 100 ? -14.376 9.811 24.150 1.00 84.00 100 THR A C 1
ATOM 789 O O . THR A 1 100 ? -13.366 9.889 24.857 1.00 84.00 100 THR A O 1
ATOM 792 N N . LYS A 1 101 ? -15.566 10.240 24.572 1.00 84.31 101 LYS A N 1
ATOM 793 C CA . LYS A 1 101 ? -15.779 10.773 25.918 1.00 84.31 101 LYS A CA 1
ATOM 794 C C . LYS A 1 101 ? -16.268 9.651 26.834 1.00 84.31 101 LYS A C 1
ATOM 796 O O . LYS A 1 101 ? -17.398 9.188 26.697 1.00 84.31 101 LYS A O 1
ATOM 801 N N . LYS A 1 102 ? -15.444 9.232 27.796 1.00 80.75 102 LYS A N 1
ATOM 802 C CA . LYS A 1 102 ? -15.777 8.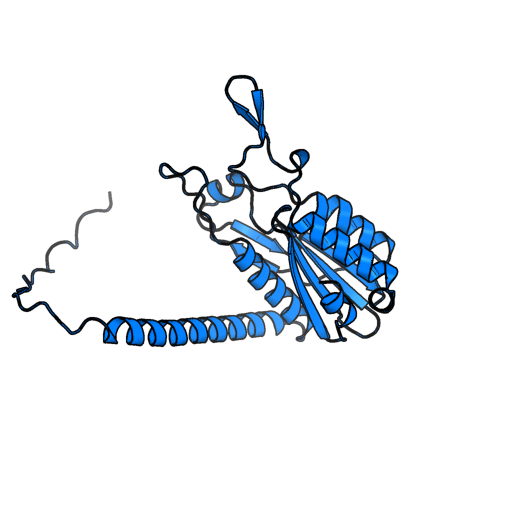200 28.796 1.00 80.75 102 LYS A CA 1
ATOM 803 C C . LYS A 1 102 ? -15.628 8.792 30.192 1.00 80.75 102 LYS A C 1
ATOM 805 O O . LYS A 1 102 ? -14.602 9.376 30.496 1.00 80.75 102 LYS A O 1
ATOM 810 N N . ALA A 1 103 ? -16.658 8.679 31.034 1.00 79.69 103 ALA A N 1
ATOM 811 C CA . ALA A 1 103 ? -16.637 9.190 32.414 1.00 79.69 103 ALA A CA 1
ATOM 812 C C . ALA A 1 103 ? -16.090 10.635 32.544 1.00 79.69 103 ALA A C 1
ATOM 814 O O . ALA A 1 103 ? -15.301 10.941 33.431 1.00 79.69 103 ALA A O 1
ATOM 815 N N . ASN A 1 104 ? -16.514 11.528 31.640 1.00 80.69 104 ASN A N 1
ATOM 816 C CA . ASN A 1 104 ? -16.062 12.923 31.539 1.00 80.69 104 ASN A CA 1
ATOM 817 C C . ASN A 1 104 ? -14.590 13.165 31.142 1.00 80.69 104 ASN A C 1
ATOM 819 O O . ASN A 1 104 ? -14.208 14.329 31.036 1.00 80.69 104 ASN A O 1
ATOM 823 N N . SER A 1 105 ? -13.801 12.134 30.830 1.00 81.38 105 SER A N 1
ATOM 824 C CA . SER A 1 105 ? -12.481 12.271 30.204 1.00 81.38 105 SER A CA 1
ATOM 825 C C . SER A 1 105 ? -12.527 11.952 28.705 1.00 81.38 105 SER A C 1
ATOM 827 O O . SER A 1 105 ? -13.370 11.180 28.239 1.00 81.38 105 SER A O 1
ATOM 829 N N . ILE A 1 106 ? -11.641 12.588 27.936 1.00 84.19 106 ILE A N 1
ATOM 830 C CA . ILE A 1 106 ? -11.419 12.284 26.518 1.00 84.19 106 ILE A CA 1
ATOM 831 C C . ILE A 1 106 ? -10.304 11.248 26.459 1.00 84.19 106 ILE A C 1
ATOM 833 O O . ILE A 1 106 ? -9.220 11.482 26.989 1.00 84.19 106 ILE A O 1
ATOM 837 N N . VAL A 1 107 ? -10.579 10.104 25.842 1.00 85.88 107 VAL A N 1
ATOM 838 C CA . VAL A 1 107 ? -9.615 9.009 25.695 1.00 85.88 107 VAL A CA 1
ATOM 839 C C . VAL A 1 107 ? -9.594 8.516 24.249 1.00 85.88 107 VAL A C 1
ATOM 841 O O . VAL A 1 107 ? -10.620 8.625 23.569 1.00 85.88 107 VAL A O 1
ATOM 844 N N . PRO A 1 108 ? -8.474 7.957 23.760 1.00 84.38 108 PRO A N 1
ATOM 845 C CA . PRO A 1 108 ? -8.444 7.273 22.474 1.00 84.38 108 PRO A CA 1
ATOM 846 C C . PRO A 1 108 ? -9.504 6.165 22.411 1.00 84.38 108 PRO A C 1
ATOM 848 O O . PRO A 1 108 ? -9.643 5.345 23.325 1.00 84.38 108 PRO A O 1
ATOM 851 N N . GLU A 1 109 ? -10.273 6.138 21.330 1.00 86.25 109 GLU A N 1
ATOM 852 C CA . GLU A 1 109 ? -11.211 5.067 21.033 1.00 86.25 109 GLU A CA 1
ATOM 853 C C . GLU A 1 109 ? -10.432 3.891 20.436 1.00 86.25 109 GLU A C 1
ATOM 855 O O . GLU A 1 109 ? -10.303 3.745 19.227 1.00 86.25 109 GLU A O 1
ATOM 860 N N . GLU A 1 110 ? -9.908 3.033 21.317 1.00 82.25 110 GLU A N 1
ATOM 861 C CA . GLU A 1 110 ? -9.149 1.805 20.991 1.00 82.25 110 GLU A CA 1
ATOM 862 C C . GLU A 1 110 ? -9.866 0.884 19.985 1.00 82.25 110 GLU A C 1
ATOM 864 O O . GLU A 1 110 ? -9.276 0.029 19.331 1.00 82.25 110 GLU A O 1
ATOM 869 N N . ARG A 1 111 ? -11.181 1.046 19.912 1.00 82.88 111 ARG A N 1
ATOM 870 C CA . ARG A 1 111 ? -12.116 0.265 19.121 1.00 82.88 111 ARG A CA 1
ATOM 871 C C . ARG A 1 111 ? -12.128 0.646 17.650 1.00 82.88 111 ARG A C 1
ATOM 873 O O . ARG A 1 111 ? -12.623 -0.139 16.843 1.00 82.88 111 ARG A O 1
ATOM 880 N N . GLU A 1 112 ? -11.615 1.829 17.333 1.00 88.62 112 GLU A N 1
ATOM 881 C CA . GLU A 1 112 ? -11.570 2.343 15.978 1.00 88.62 112 GLU A CA 1
ATOM 882 C C . GLU A 1 112 ? -10.214 2.171 15.306 1.00 88.62 112 GLU A C 1
ATOM 884 O O . GLU A 1 112 ? -9.206 1.830 15.926 1.00 88.62 112 GLU A O 1
ATOM 889 N N . THR A 1 113 ? -10.202 2.381 13.993 1.00 90.38 113 THR A N 1
ATOM 890 C CA . THR A 1 113 ? -8.972 2.388 13.205 1.00 90.38 113 THR A CA 1
ATOM 891 C C . THR A 1 113 ? -8.208 3.693 13.377 1.00 90.38 113 THR A C 1
ATOM 893 O O . THR A 1 113 ? -8.786 4.779 13.422 1.00 90.38 113 THR A O 1
ATOM 896 N N . ALA A 1 114 ? -6.880 3.587 13.438 1.00 92.75 114 ALA A N 1
ATOM 897 C CA . ALA A 1 114 ? -6.007 4.751 13.388 1.00 92.75 114 ALA A CA 1
ATOM 898 C C . ALA A 1 114 ? -6.161 5.470 12.041 1.00 92.75 114 ALA A C 1
ATOM 900 O O . ALA A 1 114 ? -6.246 4.832 10.989 1.00 92.75 114 ALA A O 1
ATOM 901 N N . HIS A 1 115 ? -6.139 6.799 12.064 1.00 93.62 115 HIS A N 1
ATOM 902 C CA . HIS A 1 115 ? -6.065 7.601 10.853 1.00 93.62 115 HIS A CA 1
ATOM 903 C C . HIS A 1 115 ? -4.679 7.430 10.208 1.00 93.62 115 HIS A C 1
ATOM 905 O O . HIS A 1 115 ? -3.669 7.605 10.897 1.00 93.62 115 HIS A O 1
ATOM 911 N N . PRO A 1 116 ? -4.576 7.194 8.888 1.00 94.88 116 PRO A N 1
ATOM 912 C CA . PRO A 1 116 ? -3.303 6.919 8.215 1.00 94.88 116 PRO A CA 1
ATOM 913 C C . PRO A 1 116 ? -2.381 8.142 8.041 1.00 94.88 116 PRO A C 1
ATOM 915 O O . PRO A 1 116 ? -1.426 8.092 7.267 1.00 94.88 116 PRO A O 1
ATOM 918 N N . ARG A 1 117 ? -2.616 9.240 8.780 1.00 94.44 117 ARG A N 1
ATOM 919 C CA . ARG A 1 117 ? -2.001 10.561 8.530 1.00 94.44 117 ARG A CA 1
ATOM 920 C C . ARG A 1 117 ? -0.479 10.546 8.575 1.00 94.44 117 ARG A C 1
ATOM 922 O O . ARG A 1 117 ? 0.161 11.233 7.796 1.00 94.44 117 ARG A O 1
ATOM 929 N N . LEU A 1 118 ? 0.132 9.746 9.448 1.00 96.00 118 LEU A N 1
ATOM 930 C CA . LEU A 1 118 ? 1.596 9.707 9.525 1.00 96.00 118 LEU A CA 1
ATOM 931 C C . LEU A 1 118 ? 2.224 9.088 8.271 1.00 96.00 118 LEU A C 1
ATOM 933 O O . LEU A 1 118 ? 3.357 9.403 7.921 1.00 96.00 118 LEU A O 1
ATOM 937 N N . VAL A 1 119 ? 1.476 8.254 7.551 1.00 96.69 119 VAL A N 1
ATOM 938 C CA . VAL A 1 119 ? 1.896 7.776 6.238 1.00 96.69 119 VAL A CA 1
ATOM 939 C C . VAL A 1 119 ? 1.500 8.784 5.159 1.00 96.69 119 VAL A C 1
ATOM 941 O O . VAL A 1 119 ? 2.360 9.227 4.403 1.00 96.69 119 VAL A O 1
ATOM 944 N N . THR A 1 120 ? 0.230 9.186 5.099 1.00 94.44 120 THR A N 1
ATOM 945 C CA . THR A 1 120 ? -0.316 9.960 3.970 1.00 94.44 120 THR A CA 1
ATOM 946 C C . THR A 1 120 ? 0.037 11.449 3.982 1.00 94.44 120 THR A C 1
ATOM 948 O O . THR A 1 120 ? 0.150 12.070 2.926 1.00 94.44 120 THR A O 1
ATOM 951 N N . GLU A 1 121 ? 0.219 12.029 5.166 1.00 94.56 121 GLU A N 1
ATOM 952 C CA . GLU A 1 121 ? 0.442 13.464 5.398 1.00 94.56 121 GLU A CA 1
ATOM 953 C C . GLU A 1 121 ? 1.843 13.773 5.952 1.00 94.56 121 GLU A C 1
ATOM 955 O O . GLU A 1 121 ? 2.215 14.941 6.024 1.00 94.56 121 GLU A O 1
ATOM 960 N N . ALA A 1 122 ? 2.647 12.757 6.298 1.00 95.12 122 ALA A N 1
ATOM 961 C CA . ALA A 1 122 ? 4.048 12.945 6.694 1.00 95.12 122 ALA A CA 1
ATOM 962 C C . ALA A 1 122 ? 5.024 12.168 5.796 1.00 95.12 122 ALA A C 1
ATOM 964 O O . ALA A 1 122 ? 5.743 12.793 5.017 1.00 95.12 122 ALA A O 1
ATOM 965 N N . LEU A 1 123 ? 5.029 10.828 5.829 1.00 96.38 123 LEU A N 1
ATOM 966 C CA . LEU A 1 123 ? 5.979 10.024 5.042 1.00 96.38 123 LEU A CA 1
ATOM 967 C C . LEU A 1 123 ? 5.873 10.291 3.531 1.00 96.38 123 LEU A C 1
ATOM 969 O O . LEU A 1 123 ? 6.885 10.508 2.868 1.00 96.38 123 LEU A O 1
ATOM 973 N N . ILE A 1 124 ? 4.662 10.270 2.970 1.00 96.69 124 ILE A N 1
ATOM 974 C CA . ILE A 1 124 ? 4.470 10.438 1.524 1.00 96.69 124 ILE A CA 1
ATOM 975 C C . ILE A 1 124 ? 4.892 11.832 1.044 1.00 96.69 124 ILE A C 1
ATOM 977 O O . ILE A 1 124 ? 5.652 11.893 0.079 1.00 96.69 124 ILE A O 1
ATOM 981 N N . PRO A 1 125 ? 4.506 12.942 1.702 1.00 96.00 125 PRO A N 1
ATOM 982 C CA . PRO A 1 125 ? 5.049 14.261 1.382 1.00 96.00 125 PRO A CA 1
ATOM 983 C C . PRO A 1 125 ? 6.577 14.347 1.480 1.00 96.00 125 PRO A C 1
ATOM 985 O O . PRO A 1 125 ? 7.197 14.953 0.607 1.00 96.00 125 PRO A O 1
ATOM 988 N N . MET A 1 126 ? 7.200 13.708 2.480 1.00 95.19 126 MET A N 1
ATOM 989 C CA . MET A 1 126 ? 8.665 13.659 2.585 1.00 95.19 126 MET A CA 1
ATOM 990 C C . MET A 1 126 ? 9.297 12.941 1.390 1.00 95.19 126 MET A C 1
ATOM 992 O O . MET A 1 126 ? 10.223 13.468 0.781 1.00 95.19 126 MET A O 1
ATOM 996 N N . LEU A 1 127 ? 8.782 11.769 1.008 1.00 95.94 127 LEU A N 1
ATOM 997 C CA . LEU A 1 127 ? 9.261 11.044 -0.175 1.00 95.94 127 LEU A CA 1
ATOM 998 C C . LEU A 1 127 ? 9.003 11.824 -1.469 1.00 95.94 127 LEU A C 1
ATOM 1000 O O . LEU A 1 127 ? 9.829 11.811 -2.378 1.00 95.94 127 LEU A O 1
ATOM 1004 N N . CYS A 1 128 ? 7.884 12.543 -1.534 1.00 94.62 128 CYS A N 1
ATOM 1005 C CA . CYS A 1 128 ? 7.532 13.392 -2.662 1.00 94.62 128 CYS A CA 1
ATOM 1006 C C . CYS A 1 128 ? 8.530 14.544 -2.865 1.00 94.62 128 CYS A C 1
ATOM 1008 O O . CYS A 1 128 ? 8.708 14.973 -3.999 1.00 94.62 128 CYS A O 1
ATOM 1010 N N . ALA A 1 129 ? 9.203 15.025 -1.813 1.00 94.25 129 ALA A N 1
ATOM 1011 C CA . ALA A 1 129 ? 10.233 16.061 -1.934 1.00 94.25 129 ALA A CA 1
ATOM 1012 C C . ALA A 1 129 ? 11.471 15.592 -2.725 1.00 94.25 129 ALA A C 1
ATOM 1014 O O . ALA A 1 129 ? 12.149 16.407 -3.344 1.00 94.25 129 ALA A O 1
ATOM 1015 N N . TRP A 1 130 ? 11.741 14.284 -2.737 1.00 93.88 130 TRP A N 1
ATOM 1016 C CA . TRP A 1 130 ? 12.840 13.660 -3.486 1.00 93.88 130 TRP A CA 1
ATOM 1017 C C . TRP A 1 130 ? 12.435 13.190 -4.890 1.00 93.88 130 TRP A C 1
ATOM 1019 O O . TRP A 1 130 ? 13.232 12.597 -5.618 1.00 93.88 130 TRP A O 1
ATOM 1029 N N . GLY A 1 131 ? 11.185 13.431 -5.272 1.00 94.12 131 GLY A N 1
ATOM 1030 C CA . GLY A 1 131 ? 10.610 12.972 -6.523 1.00 94.12 131 GLY A CA 1
ATOM 1031 C C . GLY A 1 131 ? 9.369 13.780 -6.867 1.00 94.12 131 GLY A C 1
ATOM 1032 O O . GLY A 1 131 ? 9.415 15.006 -6.933 1.00 94.12 131 GLY A O 1
ATOM 1033 N N . GLY A 1 132 ? 8.249 13.101 -7.099 1.00 95.81 132 GLY A N 1
ATOM 1034 C CA . GLY A 1 132 ? 6.984 13.781 -7.345 1.00 95.81 132 GLY A CA 1
ATOM 1035 C C . GLY A 1 132 ? 5.775 12.851 -7.341 1.00 95.81 132 GLY A C 1
ATOM 1036 O O . GLY A 1 132 ? 5.928 11.627 -7.400 1.00 95.81 132 GLY A O 1
ATOM 1037 N N . PRO A 1 133 ? 4.556 13.414 -7.287 1.00 96.50 133 P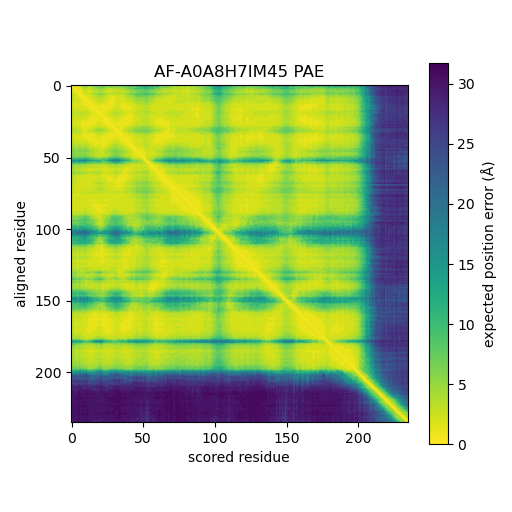RO A N 1
ATOM 1038 C CA . PRO A 1 133 ? 3.343 12.632 -7.452 1.00 96.50 133 PRO A CA 1
ATOM 1039 C C . PRO A 1 133 ? 3.290 12.063 -8.870 1.00 96.50 133 PRO A C 1
ATOM 1041 O O . PRO A 1 133 ? 3.626 12.742 -9.842 1.00 96.50 133 PRO A O 1
ATOM 1044 N N . CYS A 1 134 ? 2.830 10.825 -9.004 1.00 95.00 134 CYS A N 1
ATOM 1045 C CA . CYS A 1 134 ? 2.619 10.211 -10.308 1.00 95.00 134 CYS A CA 1
ATOM 1046 C C . CYS A 1 134 ? 1.290 9.454 -10.352 1.00 95.00 134 CYS A C 1
ATOM 1048 O O . CYS A 1 134 ? 0.646 9.203 -9.331 1.00 95.00 134 CYS A O 1
ATOM 1050 N N . LYS A 1 135 ? 0.841 9.129 -11.565 1.00 91.12 135 LYS A N 1
ATOM 1051 C CA . LYS A 1 135 ? -0.369 8.331 -11.763 1.00 91.12 135 LYS A CA 1
ATOM 1052 C C . LYS A 1 135 ? -0.003 6.851 -11.676 1.00 91.12 135 LYS A C 1
ATOM 1054 O O . LYS A 1 135 ? 0.843 6.392 -12.433 1.00 91.12 135 LYS A O 1
ATOM 1059 N N . GLY A 1 136 ? -0.654 6.131 -10.768 1.00 87.50 136 GLY A N 1
ATOM 1060 C CA . GLY A 1 136 ? -0.587 4.673 -10.671 1.00 87.50 136 GLY A CA 1
ATOM 1061 C C . GLY A 1 136 ? -1.859 4.000 -11.203 1.00 87.50 136 GLY A C 1
ATOM 1062 O O . GLY A 1 136 ? -2.843 4.685 -11.499 1.00 87.50 136 GLY A O 1
ATOM 1063 N N . PRO A 1 137 ? -1.869 2.661 -11.306 1.00 91.94 137 PRO A N 1
ATOM 1064 C CA . PRO A 1 137 ? -3.044 1.900 -11.692 1.00 91.94 137 PRO A CA 1
ATOM 1065 C C . PRO A 1 137 ? -4.130 2.039 -10.629 1.00 91.94 137 PRO A C 1
ATOM 1067 O O . PRO A 1 137 ? -3.885 1.891 -9.429 1.00 91.94 137 PRO A O 1
ATOM 1070 N N . GLU A 1 138 ? -5.353 2.280 -11.085 1.00 92.62 138 GLU A N 1
ATOM 1071 C CA . GLU A 1 138 ? -6.501 2.366 -10.201 1.00 92.62 138 GLU A CA 1
ATOM 1072 C C . GLU A 1 138 ? -7.090 0.974 -9.936 1.00 92.62 138 GLU A C 1
ATOM 1074 O O . GLU A 1 138 ? -7.462 0.225 -10.842 1.00 92.62 138 GLU A O 1
ATOM 1079 N N . VAL A 1 139 ? -7.204 0.626 -8.660 1.00 94.38 139 VAL A N 1
ATOM 1080 C CA . VAL A 1 139 ? -7.729 -0.646 -8.183 1.00 94.38 139 VAL A CA 1
ATOM 1081 C C . VAL A 1 139 ? -8.985 -0.401 -7.360 1.00 94.38 139 VAL A C 1
ATOM 1083 O O . VAL A 1 139 ? -8.938 0.158 -6.271 1.00 94.38 139 VAL A O 1
ATOM 1086 N N . ILE A 1 140 ? -10.116 -0.905 -7.846 1.00 95.50 140 ILE A N 1
ATOM 1087 C CA . ILE A 1 140 ? -11.379 -0.903 -7.102 1.00 95.50 140 ILE A CA 1
ATOM 1088 C C . ILE A 1 140 ? -11.569 -2.273 -6.450 1.00 95.50 140 ILE A C 1
ATOM 1090 O O . ILE A 1 140 ? -11.548 -3.311 -7.124 1.00 95.50 140 ILE A O 1
ATOM 1094 N N . LYS A 1 141 ? -11.762 -2.295 -5.130 1.00 93.62 141 LYS A N 1
ATOM 1095 C CA . LYS A 1 141 ? -12.088 -3.504 -4.366 1.00 93.62 141 LYS A CA 1
ATOM 1096 C C . LYS A 1 141 ? -13.469 -3.367 -3.743 1.00 93.62 141 LYS A C 1
ATOM 1098 O O . LYS A 1 141 ? -13.805 -2.339 -3.174 1.00 93.62 141 LYS A O 1
ATOM 1103 N N . HIS A 1 142 ? -14.235 -4.452 -3.789 1.00 93.56 142 HIS A N 1
ATOM 1104 C CA . HIS A 1 142 ? -15.423 -4.609 -2.954 1.00 93.56 142 HIS A CA 1
ATOM 1105 C C . HIS A 1 142 ? -14.995 -5.315 -1.670 1.00 93.56 142 HIS A C 1
ATOM 1107 O O . HIS A 1 142 ? -14.840 -6.545 -1.629 1.00 93.56 142 HIS A O 1
ATOM 1113 N N . VAL A 1 143 ? -14.706 -4.521 -0.647 1.00 91.56 143 VAL A N 1
ATOM 1114 C CA . VAL A 1 143 ? -14.221 -4.989 0.644 1.00 91.56 143 VAL A CA 1
ATOM 1115 C C . VAL A 1 143 ? -15.423 -5.406 1.474 1.00 91.56 143 VAL A C 1
ATOM 1117 O O . VAL A 1 143 ? -16.289 -4.607 1.806 1.00 91.56 143 VAL A O 1
ATOM 1120 N N . ARG A 1 144 ? -15.485 -6.701 1.775 1.00 87.19 144 ARG A N 1
ATOM 1121 C CA . ARG A 1 144 ? -16.399 -7.221 2.784 1.00 87.19 144 ARG A CA 1
ATOM 1122 C C . ARG A 1 144 ? -15.631 -7.226 4.087 1.00 87.19 144 ARG A C 1
ATOM 1124 O O . ARG A 1 144 ? -14.758 -8.082 4.244 1.00 87.19 144 ARG A O 1
ATOM 1131 N N . ASP A 1 145 ? -15.903 -6.242 4.920 1.00 86.75 145 ASP A N 1
ATOM 1132 C CA . ASP A 1 145 ? -15.439 -6.168 6.294 1.00 86.75 145 ASP A CA 1
ATOM 1133 C C . ASP A 1 145 ? -16.651 -6.262 7.217 1.00 86.75 145 ASP A C 1
ATOM 1135 O O . ASP A 1 145 ? -17.768 -5.971 6.801 1.00 86.75 145 ASP A O 1
ATOM 1139 N N . ASP A 1 146 ? -16.429 -6.727 8.436 1.00 84.25 146 ASP A N 1
ATOM 1140 C CA . ASP A 1 146 ? -17.475 -6.956 9.421 1.00 84.25 146 ASP A CA 1
ATOM 1141 C C . ASP A 1 146 ? -17.008 -6.272 10.708 1.00 84.25 146 ASP A C 1
ATOM 1143 O O . ASP A 1 146 ? -15.874 -6.491 11.119 1.00 84.25 146 ASP A O 1
ATOM 1147 N N . VA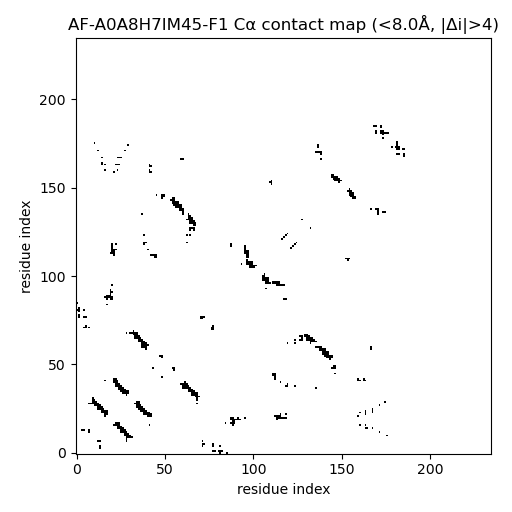L A 1 147 ? -17.840 -5.442 11.339 1.00 84.69 147 VAL A N 1
ATOM 1148 C CA . VAL A 1 147 ? -17.530 -4.845 12.648 1.00 84.69 147 VAL A CA 1
ATOM 1149 C C . VAL A 1 147 ? -18.477 -5.457 13.672 1.00 84.69 147 VAL A C 1
ATOM 1151 O O . VAL A 1 147 ? -19.530 -4.904 13.978 1.00 84.69 147 VAL A O 1
ATOM 1154 N N . ASN A 1 148 ? -18.127 -6.649 14.163 1.00 83.06 148 ASN A N 1
ATOM 1155 C CA . ASN A 1 148 ? -18.984 -7.388 15.090 1.00 83.06 148 ASN A CA 1
ATOM 1156 C C . ASN A 1 148 ? -18.519 -7.234 16.544 1.00 83.06 148 ASN A C 1
ATOM 1158 O O . ASN A 1 148 ? -17.361 -7.493 16.877 1.00 83.06 148 ASN A O 1
ATOM 1162 N N . TRP A 1 149 ? -19.464 -6.857 17.399 1.00 77.31 149 TRP A N 1
ATOM 1163 C CA . TRP A 1 149 ? -19.298 -6.592 18.818 1.00 77.31 149 TRP A CA 1
ATOM 1164 C C . TRP A 1 149 ? -20.202 -7.534 19.619 1.00 77.31 149 TRP A C 1
ATOM 1166 O O . TRP A 1 149 ? -21.337 -7.181 19.924 1.00 77.31 149 TRP A O 1
ATOM 1176 N N . ASP A 1 150 ? -19.715 -8.717 19.997 1.00 80.25 150 ASP A N 1
ATOM 1177 C CA . ASP A 1 150 ? -20.424 -9.582 20.953 1.00 80.25 150 ASP A CA 1
ATOM 1178 C C . ASP A 1 150 ? -19.576 -9.784 22.208 1.00 80.25 150 ASP A C 1
ATOM 1180 O O . ASP A 1 150 ? -18.660 -10.606 22.242 1.00 80.25 150 ASP A O 1
ATOM 1184 N N . LYS A 1 151 ? -19.856 -8.963 23.230 1.00 81.75 151 LYS A N 1
ATOM 1185 C CA . LYS A 1 151 ? -19.203 -8.995 24.554 1.00 81.75 151 LYS A CA 1
ATOM 1186 C C . LYS A 1 151 ? -17.664 -9.050 24.491 1.00 81.75 151 LYS A C 1
ATOM 1188 O O . LYS A 1 151 ? -17.021 -9.594 25.387 1.00 81.75 151 LYS A O 1
ATOM 1193 N N . SER A 1 152 ? -17.065 -8.457 23.458 1.00 82.88 152 SER A N 1
ATOM 1194 C CA . SER A 1 152 ? -15.619 -8.409 23.238 1.00 82.88 152 SER A CA 1
ATOM 1195 C C . SER A 1 152 ? -15.050 -7.006 23.485 1.00 82.88 152 SER A C 1
ATOM 1197 O O . SER A 1 152 ? -15.740 -5.992 23.362 1.00 82.88 152 SER A O 1
ATOM 1199 N N . ARG A 1 153 ? -13.760 -6.927 23.849 1.00 84.06 153 ARG A N 1
ATOM 1200 C CA . ARG A 1 153 ? -13.050 -5.642 24.024 1.00 84.06 153 ARG A CA 1
ATOM 1201 C C . ARG A 1 153 ? -12.884 -4.901 22.693 1.00 84.06 153 ARG A C 1
ATOM 1203 O O . ARG A 1 153 ? -13.117 -3.694 22.643 1.00 84.06 153 ARG A O 1
ATOM 1210 N N . LEU A 1 154 ? -12.487 -5.643 21.659 1.00 85.06 154 LEU A N 1
ATOM 1211 C CA . LEU A 1 154 ? -12.257 -5.183 20.289 1.00 85.06 154 LEU A CA 1
ATOM 1212 C C . LEU A 1 154 ? -13.276 -5.837 19.347 1.00 85.06 154 LEU A C 1
ATOM 1214 O O . LEU A 1 154 ? -13.684 -6.976 19.618 1.00 85.06 154 LEU A O 1
ATOM 1218 N N . PRO A 1 155 ? -13.667 -5.168 18.251 1.00 86.12 155 PRO A N 1
ATOM 1219 C CA . PRO A 1 155 ? -14.552 -5.777 17.277 1.00 86.12 155 PRO A CA 1
ATOM 1220 C C . PRO A 1 155 ? -13.833 -6.914 16.565 1.00 86.12 155 PRO A C 1
ATOM 1222 O O . PRO A 1 155 ? -12.643 -6.821 16.248 1.00 86.12 155 PRO A O 1
ATOM 1225 N N . TRP A 1 156 ? -14.564 -7.978 16.256 1.00 86.38 156 TRP A N 1
ATOM 1226 C CA . TRP A 1 156 ? -14.091 -8.915 15.249 1.00 86.38 156 TRP A CA 1
ATOM 1227 C C . TRP A 1 156 ? -14.135 -8.222 13.888 1.00 86.38 156 TRP A C 1
ATOM 1229 O O . TRP A 1 156 ? -15.210 -7.788 13.482 1.00 86.38 156 TRP A O 1
ATOM 1239 N N . ARG A 1 157 ? -12.980 -8.144 13.212 1.00 88.50 157 ARG A N 1
ATOM 1240 C CA . ARG A 1 157 ? -12.806 -7.588 11.861 1.00 88.50 157 ARG A CA 1
ATOM 1241 C C . ARG A 1 157 ? -11.970 -8.514 10.998 1.00 88.50 157 ARG A C 1
ATOM 1243 O O . ARG A 1 157 ? -11.230 -9.366 11.502 1.00 88.50 157 ARG A O 1
ATOM 1250 N N . ARG A 1 158 ? -12.047 -8.350 9.678 1.00 89.06 158 ARG A N 1
ATOM 1251 C CA . ARG A 1 158 ? -11.154 -9.091 8.779 1.00 89.06 158 ARG A CA 1
ATOM 1252 C C . ARG A 1 158 ? -9.737 -8.541 8.855 1.00 89.06 158 ARG A C 1
ATOM 1254 O O . ARG A 1 158 ? -9.524 -7.370 9.129 1.00 89.06 158 ARG A O 1
ATOM 1261 N N . SER A 1 159 ? -8.754 -9.401 8.591 1.00 92.25 159 SER A N 1
ATOM 1262 C CA . SER A 1 159 ? -7.340 -9.023 8.673 1.00 92.25 159 SER A CA 1
ATOM 1263 C C . SER A 1 159 ? -7.000 -7.869 7.708 1.00 92.25 159 SER A C 1
ATOM 1265 O O . SER A 1 159 ? -7.089 -8.073 6.492 1.00 92.25 159 SER A O 1
ATOM 1267 N N . PRO A 1 160 ? -6.531 -6.704 8.203 1.00 94.31 160 PRO A N 1
ATOM 1268 C CA . PRO A 1 160 ? -6.096 -5.597 7.345 1.00 94.31 160 PRO A CA 1
ATOM 1269 C C . PRO A 1 160 ? -4.891 -5.975 6.473 1.00 94.31 160 PRO A C 1
ATOM 1271 O O . PRO A 1 160 ? -4.830 -5.632 5.294 1.00 94.31 160 PRO A O 1
ATOM 1274 N N . LEU A 1 161 ? -3.974 -6.794 7.005 1.00 95.81 161 LEU A N 1
ATOM 1275 C CA . LEU A 1 161 ? -2.830 -7.333 6.259 1.00 95.81 161 LEU A CA 1
ATOM 1276 C C . LEU A 1 161 ? -3.274 -8.081 4.990 1.00 95.81 161 LEU A C 1
ATOM 1278 O O . LEU A 1 161 ? -2.626 -7.986 3.949 1.00 95.81 161 LEU A O 1
ATOM 1282 N N . TRP A 1 162 ? -4.399 -8.800 5.046 1.00 95.06 162 TRP A N 1
ATOM 1283 C CA . TRP A 1 162 ? -4.942 -9.492 3.877 1.00 95.06 162 TRP A CA 1
ATOM 1284 C C . TRP A 1 162 ? -5.440 -8.528 2.795 1.00 95.06 162 TRP A C 1
ATOM 1286 O O . TRP A 1 162 ? -5.326 -8.821 1.601 1.00 95.06 162 TRP A O 1
ATOM 1296 N N . LEU A 1 163 ? -5.994 -7.376 3.183 1.00 96.12 163 LEU A N 1
ATOM 1297 C CA . LEU A 1 163 ? -6.342 -6.330 2.226 1.00 96.12 163 LEU A CA 1
ATOM 1298 C C . LEU A 1 163 ? -5.077 -5.740 1.599 1.00 96.12 163 LEU A C 1
ATOM 1300 O O . LEU A 1 163 ? -5.002 -5.697 0.372 1.00 96.12 163 LEU A O 1
ATOM 1304 N N . VAL A 1 164 ? -4.074 -5.404 2.420 1.00 97.94 164 VAL A N 1
ATOM 1305 C CA . VAL A 1 164 ? -2.779 -4.870 1.966 1.00 97.94 164 VAL A CA 1
ATOM 1306 C C . VAL A 1 164 ? -2.137 -5.777 0.925 1.00 97.94 164 VAL A C 1
ATOM 1308 O O . VAL A 1 164 ? -1.866 -5.329 -0.184 1.00 97.94 164 VAL A O 1
ATOM 1311 N N . LEU A 1 165 ? -2.001 -7.073 1.210 1.00 97.00 165 LEU A N 1
ATOM 1312 C CA . LEU A 1 165 ? -1.438 -8.029 0.254 1.00 97.00 165 LEU A CA 1
ATOM 1313 C C . LEU A 1 165 ? -2.225 -8.064 -1.064 1.00 97.00 165 LEU A C 1
ATOM 1315 O O . LEU A 1 165 ? -1.639 -7.984 -2.141 1.00 97.00 165 LEU A O 1
ATOM 1319 N N . ARG A 1 166 ? -3.561 -8.144 -1.004 1.00 96.50 166 ARG A N 1
ATOM 1320 C CA . ARG A 1 166 ? -4.409 -8.232 -2.206 1.00 96.50 166 ARG A CA 1
ATOM 1321 C C . ARG A 1 166 ? -4.430 -6.959 -3.046 1.00 96.50 166 ARG A C 1
ATOM 1323 O O . ARG A 1 166 ? -4.671 -7.056 -4.253 1.00 96.50 166 ARG A O 1
ATOM 1330 N N . VAL A 1 167 ? -4.303 -5.793 -2.422 1.00 97.50 167 VAL A N 1
ATOM 1331 C CA . VAL A 1 167 ? -4.226 -4.504 -3.117 1.00 97.50 167 VAL A CA 1
ATOM 1332 C C . VAL A 1 167 ? -2.845 -4.363 -3.744 1.00 97.50 167 VAL A C 1
ATOM 1334 O O . VAL A 1 167 ? -2.769 -4.222 -4.962 1.00 97.50 167 VAL A O 1
ATOM 1337 N N . SER A 1 168 ? -1.774 -4.540 -2.966 1.00 97.94 168 SER A N 1
ATOM 1338 C CA . SER A 1 168 ? -0.397 -4.445 -3.457 1.00 97.94 168 SER A CA 1
ATOM 1339 C C . SER A 1 168 ? -0.111 -5.424 -4.595 1.00 97.94 168 SER A C 1
ATOM 1341 O O . SER A 1 168 ? 0.450 -5.030 -5.608 1.00 97.94 168 SER A O 1
ATOM 1343 N N . MET A 1 169 ? -0.557 -6.681 -4.493 1.00 97.12 169 MET A N 1
ATOM 1344 C CA . MET A 1 169 ? -0.402 -7.655 -5.581 1.00 97.12 169 MET A CA 1
ATOM 1345 C C . MET A 1 169 ? -1.148 -7.240 -6.851 1.00 97.12 169 MET A C 1
ATOM 1347 O O . MET A 1 169 ? -0.644 -7.456 -7.947 1.00 97.12 169 MET A O 1
ATOM 1351 N N . GLN A 1 170 ? -2.348 -6.659 -6.733 1.00 97.06 170 GLN A N 1
ATOM 1352 C CA . GLN A 1 170 ? -3.081 -6.206 -7.915 1.00 97.06 170 GLN A CA 1
ATOM 1353 C C . GLN A 1 170 ? -2.400 -4.997 -8.563 1.00 97.06 170 GLN A C 1
ATOM 1355 O O . GLN A 1 170 ? -2.310 -4.965 -9.787 1.00 97.06 170 GLN A O 1
ATOM 1360 N N . ILE A 1 171 ? -1.920 -4.037 -7.767 1.00 96.94 171 ILE A N 1
ATOM 1361 C CA . ILE A 1 171 ? -1.164 -2.879 -8.266 1.00 96.94 171 ILE A CA 1
ATOM 1362 C C . ILE A 1 171 ? 0.107 -3.362 -8.972 1.00 96.94 171 ILE A C 1
ATOM 1364 O O . ILE A 1 171 ? 0.302 -3.044 -10.139 1.00 96.94 171 ILE A O 1
ATOM 1368 N N . LEU A 1 172 ? 0.902 -4.214 -8.317 1.00 96.94 172 LEU A N 1
ATOM 1369 C CA . LEU A 1 172 ? 2.139 -4.760 -8.875 1.00 96.94 172 LEU A CA 1
ATOM 1370 C C . LEU A 1 172 ? 1.900 -5.465 -10.216 1.00 96.94 172 LEU A C 1
ATOM 1372 O O . LEU A 1 172 ? 2.525 -5.122 -11.211 1.00 96.94 172 LEU A O 1
ATOM 1376 N N . LEU A 1 173 ? 0.932 -6.385 -10.281 1.00 96.00 173 LEU A N 1
ATOM 1377 C CA . LEU A 1 173 ? 0.599 -7.084 -11.528 1.00 96.00 173 LEU A CA 1
ATOM 1378 C C . LEU A 1 173 ? 0.032 -6.151 -12.607 1.00 96.00 173 LEU A C 1
ATOM 1380 O O . LEU A 1 173 ? 0.114 -6.477 -13.786 1.00 96.00 173 LEU A O 1
ATOM 1384 N N . SER A 1 174 ? -0.543 -5.009 -12.227 1.00 95.19 174 SER A 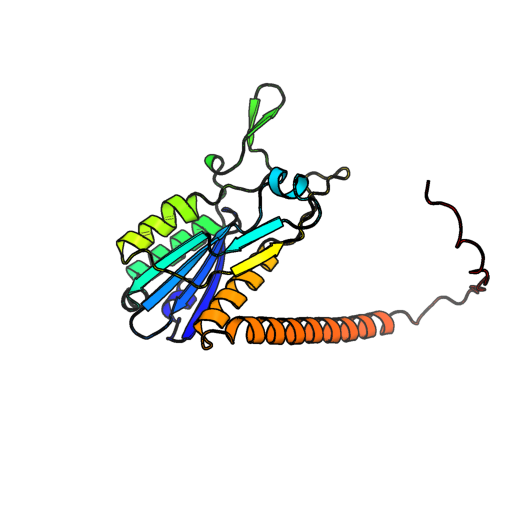N 1
ATOM 1385 C CA . SER A 1 174 ? -0.992 -3.998 -13.191 1.00 95.19 174 SER A CA 1
ATOM 1386 C C . SER A 1 174 ? 0.171 -3.199 -13.779 1.00 95.19 174 SER A C 1
ATOM 1388 O O . SER A 1 174 ? 0.047 -2.744 -14.906 1.00 95.19 174 SER A O 1
ATOM 1390 N N . HIS A 1 175 ? 1.293 -3.069 -13.063 1.00 93.94 175 HIS A N 1
ATOM 1391 C CA . HIS A 1 175 ? 2.533 -2.518 -13.617 1.00 93.94 175 HIS A CA 1
ATOM 1392 C C . HIS A 1 175 ? 3.314 -3.542 -14.449 1.00 93.94 175 HIS A C 1
ATOM 1394 O O . HIS A 1 175 ? 3.898 -3.199 -15.470 1.00 93.94 175 HIS A O 1
ATOM 1400 N N . THR A 1 176 ? 3.357 -4.806 -14.016 1.00 93.25 176 THR A N 1
ATOM 1401 C CA . THR A 1 176 ? 4.197 -5.829 -14.665 1.00 93.25 176 THR A CA 1
ATOM 1402 C C . THR A 1 176 ? 3.653 -6.296 -16.016 1.00 93.25 176 THR A C 1
ATOM 1404 O O . THR A 1 176 ? 4.421 -6.723 -16.876 1.00 93.25 176 THR A O 1
ATOM 1407 N N . PHE A 1 177 ? 2.333 -6.271 -16.203 1.00 93.25 177 PHE A N 1
ATOM 1408 C CA . PHE A 1 177 ? 1.685 -6.763 -17.417 1.00 93.25 177 PHE A CA 1
ATOM 1409 C C . PHE A 1 177 ? 1.119 -5.611 -18.250 1.00 93.25 177 PHE A C 1
ATOM 1411 O O . PHE A 1 177 ? 0.755 -4.585 -17.680 1.00 93.25 177 PHE A O 1
ATOM 1418 N N . PRO A 1 178 ? 0.980 -5.790 -19.580 1.00 90.50 178 PRO A N 1
ATOM 1419 C CA . PRO A 1 178 ? 0.349 -4.794 -20.435 1.00 90.50 178 PRO A CA 1
ATOM 1420 C C . PRO A 1 178 ? -1.039 -4.386 -19.937 1.00 90.50 178 PRO A C 1
ATOM 1422 O O . PRO A 1 178 ? -1.736 -5.170 -19.271 1.00 90.50 178 PRO A O 1
ATOM 1425 N N . GLU A 1 179 ? -1.442 -3.177 -20.332 1.00 77.12 179 GLU A N 1
ATOM 1426 C CA . GLU A 1 179 ? -2.797 -2.664 -20.145 1.00 77.12 179 GLU A CA 1
ATOM 1427 C C . GLU A 1 179 ? -3.807 -3.745 -20.592 1.00 77.12 179 GLU A C 1
ATOM 1429 O O . GLU A 1 179 ? -3.565 -4.484 -21.546 1.00 77.12 179 GLU A O 1
ATOM 1434 N N . ASP A 1 180 ? -4.865 -3.942 -19.803 1.00 83.44 180 ASP A N 1
ATOM 1435 C CA . ASP A 1 180 ? -5.873 -5.022 -19.889 1.00 83.44 180 ASP A CA 1
ATOM 1436 C C . ASP A 1 180 ? -5.509 -6.400 -19.309 1.00 83.44 180 ASP A C 1
ATOM 1438 O O . ASP A 1 180 ? -6.403 -7.138 -18.872 1.00 83.44 180 ASP A O 1
ATOM 1442 N N . GLN A 1 181 ? -4.228 -6.765 -19.201 1.00 93.19 181 GLN A N 1
ATOM 1443 C CA . GLN A 1 181 ? -3.853 -8.098 -18.708 1.00 93.19 181 GLN A CA 1
ATOM 1444 C C . GLN A 1 181 ? -3.667 -8.162 -17.191 1.00 93.19 181 GLN A C 1
ATOM 1446 O O . GLN A 1 181 ? -4.010 -9.188 -16.593 1.00 93.19 181 GLN A O 1
ATOM 1451 N N . GLY A 1 182 ? -3.219 -7.087 -16.533 1.00 92.38 182 GLY A N 1
ATOM 1452 C CA . GLY A 1 182 ? -2.919 -7.097 -15.091 1.00 92.38 182 GLY A CA 1
ATOM 1453 C C . GLY A 1 182 ? -4.069 -7.617 -14.214 1.00 92.38 182 GLY A C 1
ATOM 1454 O O . GLY A 1 182 ? -3.869 -8.438 -13.314 1.00 92.38 182 GLY A O 1
ATOM 1455 N N . ARG A 1 183 ? -5.318 -7.251 -14.540 1.00 91.62 183 ARG A N 1
ATOM 1456 C CA . ARG A 1 183 ? -6.515 -7.743 -13.831 1.00 91.62 183 ARG A CA 1
ATOM 1457 C C . ARG A 1 183 ? -6.728 -9.248 -14.002 1.00 91.62 183 ARG A C 1
ATOM 1459 O O . ARG A 1 183 ? -7.102 -9.917 -13.036 1.00 91.62 183 ARG A O 1
ATOM 1466 N N . SER A 1 184 ? -6.543 -9.780 -15.211 1.00 94.88 184 SER A N 1
ATOM 1467 C CA . SER A 1 184 ? -6.654 -11.223 -15.463 1.00 94.88 184 SER A CA 1
ATOM 1468 C C . SER A 1 184 ? -5.564 -12.002 -14.729 1.00 94.88 184 SER A C 1
ATOM 1470 O O . SER A 1 184 ? -5.876 -12.988 -14.063 1.00 94.88 184 SER A O 1
ATOM 1472 N N . GLN A 1 185 ? -4.325 -11.502 -14.734 1.00 96.12 185 GLN A N 1
ATOM 1473 C CA . GLN A 1 185 ? -3.212 -12.151 -14.043 1.00 96.12 185 GLN A CA 1
ATOM 1474 C C . GLN A 1 185 ? -3.398 -12.140 -12.529 1.00 96.12 185 GLN A C 1
ATOM 1476 O O . GLN A 1 185 ? -3.197 -13.164 -11.879 1.00 96.12 185 GLN A O 1
ATOM 1481 N N . TYR A 1 186 ? -3.908 -11.042 -11.966 1.00 96.00 186 TYR A N 1
ATOM 1482 C CA . TYR A 1 186 ? -4.301 -11.005 -10.560 1.00 96.00 186 TYR A CA 1
ATOM 1483 C C . TYR A 1 186 ? -5.357 -12.067 -10.227 1.00 96.00 186 TYR A C 1
ATOM 1485 O O . TYR A 1 186 ? -5.223 -12.786 -9.237 1.00 96.00 186 TYR A O 1
ATOM 1493 N N . LYS A 1 187 ? -6.398 -12.219 -11.057 1.00 95.31 187 LYS A N 1
ATOM 1494 C CA . LYS A 1 187 ? -7.432 -13.246 -10.840 1.00 95.31 187 LYS A CA 1
ATOM 1495 C C . LYS A 1 187 ? -6.862 -14.664 -10.930 1.00 95.31 187 LYS A C 1
ATOM 1497 O O . LYS A 1 187 ? -7.178 -15.481 -10.066 1.00 95.31 187 LYS A O 1
ATOM 1502 N N . ASN A 1 188 ? -6.013 -14.935 -11.919 1.00 96.38 188 ASN A N 1
ATOM 1503 C CA . ASN A 1 188 ? -5.354 -16.231 -12.089 1.00 96.38 188 ASN A CA 1
ATOM 1504 C C . ASN A 1 188 ? -4.465 -16.562 -10.886 1.00 96.38 188 ASN A C 1
ATOM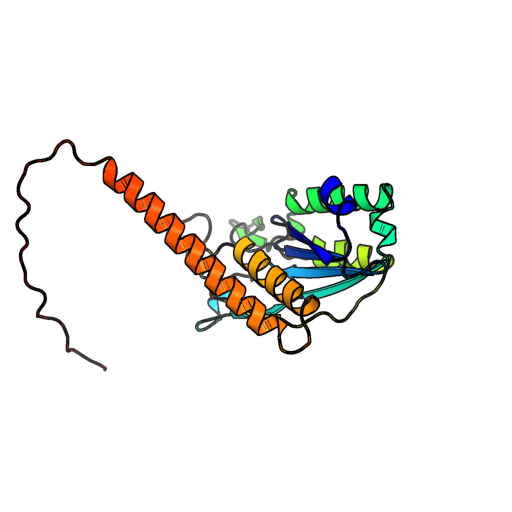 1506 O O . ASN A 1 188 ? -4.581 -17.645 -10.313 1.00 96.38 188 ASN A O 1
ATOM 1510 N N . PHE A 1 189 ? -3.644 -15.602 -10.449 1.00 96.06 189 PHE A N 1
ATOM 1511 C CA . PHE A 1 189 ? -2.811 -15.740 -9.258 1.00 96.06 189 PHE A CA 1
ATOM 1512 C C . PHE A 1 189 ? -3.655 -16.033 -8.015 1.00 96.06 189 PHE A C 1
ATOM 1514 O O . PHE A 1 189 ? -3.364 -16.975 -7.281 1.00 96.06 189 PHE A O 1
ATOM 1521 N N . MET A 1 190 ? -4.734 -15.277 -7.792 1.00 96.25 190 MET A N 1
ATOM 1522 C CA . MET A 1 190 ? -5.616 -15.494 -6.645 1.00 96.25 190 MET A CA 1
ATOM 1523 C C . MET A 1 190 ? -6.289 -16.869 -6.688 1.00 96.25 190 MET A C 1
ATOM 1525 O O . MET A 1 190 ? -6.351 -17.538 -5.659 1.00 96.25 190 MET A O 1
ATOM 1529 N N . ALA A 1 191 ? -6.764 -17.319 -7.852 1.00 96.38 191 ALA A N 1
ATOM 1530 C CA . ALA A 1 191 ? -7.351 -18.650 -8.004 1.00 96.38 191 ALA A CA 1
ATOM 1531 C C . ALA A 1 191 ? -6.333 -19.751 -7.664 1.00 96.38 191 ALA A C 1
ATOM 1533 O O . ALA A 1 191 ? -6.628 -20.645 -6.869 1.00 96.38 191 ALA A O 1
ATOM 1534 N N . PHE A 1 192 ? -5.112 -19.637 -8.193 1.00 96.00 192 PHE A N 1
ATOM 1535 C CA . PHE A 1 192 ? -4.015 -20.553 -7.893 1.00 96.00 192 PHE A CA 1
ATOM 1536 C C . PHE A 1 192 ? -3.642 -20.549 -6.403 1.00 96.00 192 PHE A C 1
ATOM 1538 O O . PHE A 1 192 ? -3.558 -21.608 -5.780 1.00 96.00 192 PHE A O 1
ATOM 1545 N N . PHE A 1 193 ? -3.471 -19.367 -5.805 1.00 94.00 193 PHE A N 1
ATOM 1546 C CA . PHE A 1 193 ? -3.121 -19.203 -4.395 1.00 94.00 193 PHE A CA 1
ATOM 1547 C C . PHE A 1 193 ? -4.168 -19.837 -3.471 1.00 94.00 193 PHE A C 1
ATOM 1549 O O . PHE A 1 193 ? -3.826 -20.613 -2.577 1.00 94.00 193 PHE A O 1
ATOM 1556 N N . MET A 1 194 ? -5.454 -19.576 -3.727 1.00 93.44 194 MET A N 1
ATOM 1557 C CA . MET A 1 194 ? -6.556 -20.135 -2.939 1.00 93.44 194 MET A CA 1
ATOM 1558 C C . MET A 1 194 ? -6.659 -21.654 -3.100 1.00 93.44 194 MET A C 1
ATOM 1560 O O . MET A 1 194 ? -6.864 -22.359 -2.109 1.00 93.44 194 MET A O 1
ATOM 1564 N N . ALA A 1 195 ? -6.458 -22.180 -4.312 1.00 94.69 195 ALA A N 1
ATOM 1565 C CA . ALA A 1 195 ? -6.400 -23.621 -4.546 1.00 94.69 195 ALA A CA 1
ATOM 1566 C C . ALA A 1 195 ? -5.237 -24.269 -3.774 1.00 94.69 195 ALA A C 1
ATOM 1568 O O . ALA A 1 195 ? -5.418 -25.303 -3.128 1.00 94.69 195 ALA A O 1
ATOM 1569 N N . ARG A 1 196 ? -4.058 -23.632 -3.772 1.00 93.44 196 ARG A N 1
ATOM 1570 C CA . ARG A 1 196 ? -2.865 -24.131 -3.077 1.00 93.44 196 ARG A CA 1
ATOM 1571 C C . ARG A 1 196 ? -3.036 -24.145 -1.561 1.00 93.44 196 ARG A C 1
ATOM 1573 O O . ARG A 1 196 ? -2.705 -25.151 -0.935 1.00 93.44 196 ARG A O 1
ATOM 1580 N N . ILE A 1 197 ? -3.577 -23.072 -0.979 1.00 91.88 197 ILE A N 1
ATOM 1581 C CA . ILE A 1 197 ? -3.891 -23.033 0.457 1.00 91.88 197 ILE A CA 1
ATOM 1582 C C . ILE A 1 197 ? -4.892 -24.132 0.796 1.00 91.88 197 ILE A C 1
ATOM 1584 O O . ILE A 1 197 ? -4.636 -24.923 1.699 1.00 91.88 197 ILE A O 1
ATOM 1588 N N . SER A 1 198 ? -5.979 -24.239 0.031 1.00 89.88 198 SER A N 1
ATOM 1589 C CA . SER A 1 198 ? -7.035 -25.226 0.283 1.00 89.88 198 SER A CA 1
ATOM 1590 C C . SER A 1 198 ? -6.506 -26.663 0.233 1.00 89.88 198 SER A C 1
ATOM 1592 O O . SER A 1 198 ? -6.809 -27.461 1.118 1.00 89.88 198 SER A O 1
ATOM 1594 N N . ALA A 1 199 ? -5.661 -26.986 -0.752 1.00 87.94 199 ALA A N 1
ATOM 1595 C CA . ALA A 1 199 ? -5.023 -28.296 -0.869 1.00 87.94 199 ALA A CA 1
ATOM 1596 C C . ALA A 1 199 ? -4.093 -28.604 0.320 1.00 87.94 199 ALA A C 1
ATOM 1598 O O . ALA A 1 199 ? -4.121 -29.710 0.864 1.00 87.94 199 ALA A O 1
ATOM 1599 N N . ASN A 1 200 ? -3.305 -27.622 0.766 1.00 78.88 200 ASN A N 1
ATOM 1600 C CA . ASN A 1 200 ? -2.400 -27.780 1.905 1.00 78.88 200 ASN A CA 1
ATOM 1601 C C . ASN A 1 200 ? -3.161 -27.928 3.234 1.00 78.88 200 ASN A C 1
ATOM 1603 O O . ASN A 1 200 ? -2.788 -28.752 4.070 1.00 78.88 200 ASN A O 1
ATOM 1607 N N . THR A 1 201 ? -4.265 -27.199 3.420 1.00 71.31 201 THR A N 1
ATOM 1608 C CA . THR A 1 201 ? -5.141 -27.361 4.589 1.00 71.31 201 THR A CA 1
ATOM 1609 C C . THR A 1 201 ? -5.815 -28.735 4.595 1.00 71.31 201 THR A C 1
ATOM 1611 O O . THR A 1 201 ? -5.898 -29.371 5.644 1.00 71.31 201 THR A O 1
ATOM 1614 N N . PHE A 1 202 ? -6.223 -29.252 3.430 1.00 60.47 202 PHE A N 1
ATOM 1615 C CA . PHE A 1 202 ? -6.762 -30.612 3.311 1.00 60.47 202 PHE A CA 1
ATOM 1616 C C . PHE A 1 202 ? -5.737 -31.688 3.711 1.00 60.47 202 PHE A C 1
ATOM 1618 O O . PHE A 1 202 ? -6.104 -32.684 4.339 1.00 60.47 202 PHE A O 1
ATOM 1625 N N . MET A 1 203 ? -4.450 -31.484 3.402 1.00 56.56 203 MET A N 1
ATOM 1626 C CA . MET A 1 203 ? -3.372 -32.375 3.852 1.00 56.56 203 MET A CA 1
ATOM 1627 C C . MET A 1 203 ? -3.149 -32.303 5.370 1.00 56.56 203 MET A C 1
ATOM 1629 O O . MET A 1 203 ? -3.024 -33.346 6.012 1.00 56.56 203 MET A O 1
ATOM 1633 N N . LEU A 1 204 ? -3.186 -31.110 5.972 1.00 52.81 204 LEU A N 1
ATOM 1634 C CA . LEU A 1 204 ? -3.057 -30.941 7.427 1.00 52.81 204 LEU A CA 1
ATOM 1635 C C . LEU A 1 204 ? -4.230 -31.573 8.196 1.00 52.81 204 LEU A C 1
ATOM 1637 O O . LEU A 1 204 ? -4.015 -32.254 9.198 1.00 52.81 204 LEU A O 1
ATOM 1641 N N . LEU A 1 205 ? -5.463 -31.441 7.698 1.00 51.41 205 LEU A N 1
ATOM 1642 C CA . LEU A 1 205 ? -6.642 -32.068 8.309 1.00 51.41 205 LEU A CA 1
ATOM 1643 C C . LEU A 1 205 ? -6.627 -33.606 8.205 1.00 51.41 205 LEU A C 1
ATOM 1645 O O . LEU A 1 205 ? -7.172 -34.278 9.083 1.00 51.41 205 LEU A O 1
ATOM 1649 N N . ARG A 1 206 ? -5.965 -34.186 7.191 1.00 43.75 206 ARG A N 1
ATOM 1650 C CA . ARG A 1 206 ? -5.714 -35.640 7.119 1.00 43.75 206 ARG A CA 1
ATOM 1651 C C . ARG A 1 206 ? -4.701 -36.113 8.167 1.00 43.75 206 ARG A C 1
ATOM 1653 O O . ARG A 1 206 ? -4.912 -37.169 8.755 1.00 43.75 206 ARG A O 1
ATOM 1660 N N . VAL A 1 207 ? -3.652 -35.335 8.450 1.00 47.53 207 VAL A N 1
ATOM 1661 C CA . VAL A 1 207 ? -2.661 -35.661 9.497 1.00 47.53 207 VAL A CA 1
ATOM 1662 C C . VAL A 1 207 ? -3.273 -35.566 10.899 1.00 47.53 207 VAL A C 1
ATOM 1664 O O . VAL A 1 207 ? -2.990 -36.409 11.747 1.00 47.53 207 VAL A O 1
ATOM 1667 N N . VAL A 1 208 ? -4.165 -34.598 11.139 1.00 48.44 208 VAL A N 1
ATOM 1668 C CA . VAL A 1 208 ? -4.871 -34.472 12.428 1.00 48.44 208 VAL A CA 1
ATOM 1669 C C . VAL A 1 208 ? -5.902 -35.595 12.624 1.00 48.44 208 VAL A C 1
ATOM 1671 O O . VAL A 1 208 ? -5.995 -36.140 13.721 1.00 48.44 208 VAL A O 1
ATOM 1674 N N . LYS A 1 209 ? -6.608 -36.036 11.569 1.00 40.25 209 LYS A N 1
ATOM 1675 C CA . LYS A 1 209 ? -7.520 -37.197 11.652 1.00 40.25 209 LYS A CA 1
ATOM 1676 C C . LYS A 1 209 ? -6.814 -38.549 11.838 1.00 40.25 209 LYS A C 1
ATOM 1678 O O . LYS A 1 209 ? -7.444 -39.484 12.317 1.00 40.25 209 LYS A O 1
ATOM 1683 N N . LEU A 1 210 ? -5.522 -38.670 11.523 1.00 39.12 210 LEU A N 1
ATOM 1684 C CA . LEU A 1 210 ? -4.755 -39.912 11.716 1.00 39.12 210 LEU A CA 1
ATOM 1685 C C . LEU A 1 210 ? -4.181 -40.091 13.137 1.00 39.12 210 LEU A C 1
ATOM 1687 O O . LEU A 1 210 ? -3.526 -41.097 13.395 1.00 39.12 210 LEU A O 1
ATOM 1691 N N . LYS A 1 211 ? -4.450 -39.174 14.079 1.00 41.91 211 LYS A N 1
ATOM 1692 C CA . LYS A 1 211 ? -4.048 -39.310 15.496 1.00 41.91 211 LYS A CA 1
ATOM 1693 C C . LYS A 1 211 ? -5.198 -39.540 16.487 1.00 41.91 211 LYS A C 1
ATOM 1695 O O . LYS A 1 211 ? -4.942 -39.583 17.684 1.00 41.91 211 LYS A O 1
ATOM 1700 N N . SER A 1 212 ? -6.434 -39.752 16.027 1.00 42.06 212 SER A N 1
ATOM 1701 C CA . SER A 1 212 ? -7.570 -40.093 16.903 1.00 42.06 212 SER A CA 1
ATOM 1702 C C . SER A 1 212 ? -8.214 -41.440 16.556 1.00 42.06 212 SER A C 1
ATOM 1704 O O . SER A 1 212 ? -9.430 -41.541 16.418 1.00 42.06 212 SER A O 1
ATOM 1706 N N . HIS A 1 213 ? -7.405 -42.490 16.421 1.00 43.47 213 HIS A N 1
ATOM 1707 C CA . HIS A 1 213 ? -7.895 -43.867 16.500 1.00 43.47 213 HIS A CA 1
ATOM 1708 C C . HIS A 1 213 ? -7.081 -44.660 17.522 1.00 43.47 213 HIS A C 1
ATOM 1710 O O . HIS A 1 213 ? -6.331 -45.570 17.193 1.00 43.47 213 HIS A O 1
ATOM 1716 N N . ALA A 1 214 ? -7.265 -44.304 18.789 1.00 48.78 214 ALA A N 1
ATOM 1717 C CA . ALA A 1 214 ? -7.250 -45.259 19.882 1.00 48.78 214 ALA A CA 1
ATOM 1718 C C . ALA A 1 214 ? -8.226 -44.747 20.945 1.00 48.78 214 ALA A C 1
ATOM 1720 O O . ALA A 1 214 ? -8.085 -43.630 21.430 1.00 48.78 214 ALA A O 1
ATOM 1721 N N . CYS A 1 215 ? -9.194 -45.593 21.288 1.00 43.12 215 CYS A N 1
ATOM 1722 C CA . CYS A 1 215 ? -10.209 -45.392 22.319 1.00 43.12 215 CYS A CA 1
ATOM 1723 C C . CYS A 1 215 ? -11.390 -44.483 21.936 1.00 43.12 215 CYS A C 1
ATOM 1725 O O . CYS A 1 215 ? -11.336 -43.265 22.056 1.00 43.12 215 CYS A O 1
ATOM 1727 N N . LEU A 1 216 ? -12.482 -45.114 21.497 1.00 36.31 216 LEU A N 1
ATOM 1728 C CA . LEU A 1 216 ? -13.776 -45.076 22.191 1.00 36.31 216 LEU A CA 1
ATOM 1729 C C . LEU A 1 216 ? -14.745 -45.990 21.430 1.00 36.31 216 LEU A C 1
ATOM 1731 O O . LEU A 1 216 ? -15.356 -45.618 20.431 1.00 36.31 216 LEU A O 1
ATOM 1735 N N . SER A 1 217 ? -14.853 -47.228 21.902 1.00 41.19 217 SER A N 1
ATOM 1736 C CA . SER A 1 217 ? -15.991 -48.088 21.612 1.00 41.19 217 SER A CA 1
ATOM 1737 C C . SER A 1 217 ? -17.144 -47.6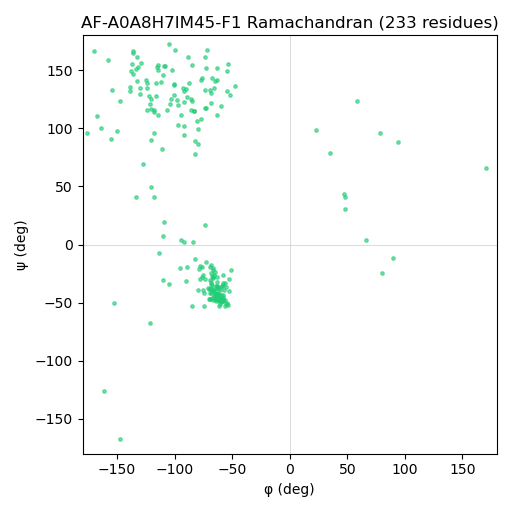88 22.533 1.00 41.19 217 SER A C 1
ATOM 1739 O O . SER A 1 217 ? -17.178 -48.108 23.686 1.00 41.19 217 SER A O 1
ATOM 1741 N N . SER A 1 218 ? -18.093 -46.905 22.031 1.00 36.94 218 SER A N 1
ATOM 1742 C CA . SER A 1 218 ? -19.495 -46.988 22.457 1.00 36.94 218 SER A CA 1
ATOM 1743 C C . SER A 1 218 ? -20.399 -46.266 21.453 1.00 36.94 218 SER A C 1
ATOM 1745 O O . SER A 1 218 ? -20.484 -45.047 21.387 1.00 36.94 218 SER A O 1
ATOM 1747 N N . THR A 1 219 ? -21.021 -47.090 20.610 1.00 40.47 219 THR A N 1
ATOM 1748 C CA . THR A 1 219 ? -22.350 -46.933 19.995 1.00 40.47 219 THR A CA 1
ATOM 1749 C C . THR A 1 219 ? -22.926 -45.514 19.880 1.00 40.47 219 THR A C 1
ATOM 1751 O O . THR A 1 219 ? -23.602 -45.034 20.787 1.00 40.47 219 THR A O 1
ATOM 1754 N N . TRP A 1 220 ? -22.791 -44.921 18.693 1.00 31.06 220 TRP A N 1
ATOM 1755 C CA . TRP A 1 220 ? -23.678 -43.860 18.210 1.00 31.06 220 TRP A CA 1
ATOM 1756 C C . TRP A 1 220 ? -24.579 -44.459 17.120 1.00 31.06 220 TRP A C 1
ATOM 1758 O O . TRP A 1 220 ? -24.078 -44.931 16.098 1.00 31.06 220 TRP A O 1
ATOM 1768 N N . LYS A 1 221 ? -25.897 -44.506 17.354 1.00 34.47 221 LYS A N 1
ATOM 1769 C CA . LYS A 1 221 ? -26.903 -44.822 16.325 1.00 34.47 221 LYS A CA 1
ATOM 1770 C C . LYS A 1 221 ? -27.345 -43.509 15.662 1.00 34.47 221 LYS A C 1
ATOM 1772 O O . LYS A 1 221 ? -27.618 -42.564 16.395 1.00 34.47 221 LYS A O 1
ATOM 1777 N N . PRO A 1 222 ? -27.428 -43.424 14.324 1.00 36.44 222 PRO A N 1
ATOM 1778 C CA . PRO A 1 222 ? -27.971 -42.250 13.657 1.00 36.44 222 PRO A CA 1
ATOM 1779 C C . PRO A 1 222 ? -29.498 -42.359 13.562 1.00 36.44 222 PRO A C 1
ATOM 1781 O O . PRO A 1 222 ? -30.008 -43.235 12.864 1.00 36.44 222 PRO A O 1
ATOM 1784 N N . ASP A 1 223 ? -30.217 -41.453 14.223 1.00 34.22 223 ASP A N 1
ATOM 1785 C CA . ASP A 1 223 ? -31.615 -41.186 13.884 1.00 34.22 223 ASP A CA 1
ATOM 1786 C C . ASP A 1 223 ? -31.643 -40.330 12.611 1.00 34.22 223 ASP A C 1
ATOM 1788 O O . ASP A 1 223 ? -31.238 -39.165 12.587 1.00 34.22 223 ASP A O 1
ATOM 1792 N N . LEU A 1 224 ? -32.057 -40.966 11.517 1.00 38.78 224 LEU A N 1
ATOM 1793 C CA . LEU A 1 224 ? -32.398 -40.330 10.252 1.00 38.78 224 LEU A CA 1
ATOM 1794 C C . LEU A 1 224 ? -33.821 -39.775 10.348 1.00 38.78 224 LEU A C 1
ATOM 1796 O O . LEU A 1 224 ? -34.772 -40.542 10.236 1.00 38.78 224 LEU A O 1
ATOM 1800 N N . ASP A 1 225 ? -33.965 -38.455 10.457 1.00 32.25 225 ASP A N 1
ATOM 1801 C CA . ASP A 1 225 ? -35.135 -37.774 9.898 1.00 32.25 225 ASP A CA 1
ATOM 1802 C C . ASP A 1 225 ? -34.786 -36.339 9.463 1.00 32.25 225 ASP A C 1
ATOM 1804 O O . ASP A 1 225 ? -34.691 -35.411 10.264 1.00 32.25 225 ASP A O 1
ATOM 1808 N N . TRP A 1 226 ? -34.518 -36.173 8.166 1.00 35.12 226 TRP A N 1
ATOM 1809 C CA . TRP A 1 226 ? -34.195 -34.900 7.507 1.00 35.12 226 TRP A CA 1
ATOM 1810 C C . TRP A 1 226 ? -35.260 -34.559 6.454 1.00 35.12 226 TRP A C 1
ATOM 1812 O O . TRP A 1 226 ? -34.928 -34.116 5.358 1.00 35.12 226 TRP A O 1
ATOM 1822 N N . ASN A 1 227 ? -36.546 -34.782 6.753 1.00 36.97 227 ASN A N 1
ATOM 1823 C CA . ASN A 1 227 ? -37.620 -34.515 5.790 1.00 36.97 227 ASN A CA 1
ATOM 1824 C C . ASN A 1 227 ? -38.834 -33.755 6.340 1.00 36.97 227 ASN A C 1
ATOM 1826 O O . ASN A 1 227 ? -39.971 -33.985 5.938 1.00 36.97 227 ASN A O 1
ATOM 1830 N N . SER A 1 228 ? -38.603 -32.751 7.185 1.00 38.94 228 SER A N 1
ATOM 1831 C CA . SER A 1 228 ? -39.649 -31.770 7.491 1.00 38.94 228 SER A CA 1
ATOM 1832 C C . SER A 1 228 ? -39.060 -30.440 7.948 1.00 38.94 228 SER A C 1
ATOM 1834 O O . SER A 1 228 ? -38.808 -30.262 9.137 1.00 38.94 228 SER A O 1
ATOM 1836 N N . ARG A 1 229 ? -38.825 -29.531 6.987 1.00 36.50 229 ARG A N 1
ATOM 1837 C CA . ARG A 1 229 ? -38.940 -28.053 7.089 1.00 36.50 229 ARG A CA 1
ATOM 1838 C C . ARG A 1 229 ? -38.353 -27.374 5.839 1.00 36.50 229 ARG A C 1
ATOM 1840 O O . ARG A 1 229 ? -37.372 -26.642 5.892 1.00 36.50 229 ARG A O 1
ATOM 1847 N N . GLN A 1 230 ? -38.998 -27.597 4.701 1.00 35.97 230 GLN A N 1
ATOM 1848 C CA . GLN A 1 230 ? -39.189 -26.540 3.707 1.00 35.97 230 GLN A CA 1
ATOM 1849 C C . GLN A 1 230 ? -40.681 -26.197 3.729 1.00 35.97 230 GLN A C 1
ATOM 1851 O O . GLN A 1 230 ? -41.494 -27.098 3.917 1.00 35.97 230 GLN A O 1
ATOM 1856 N N . MET A 1 231 ? -41.004 -24.919 3.512 1.00 33.03 231 MET A N 1
ATOM 1857 C CA . MET A 1 231 ? -42.344 -24.304 3.449 1.00 33.03 231 MET A CA 1
ATOM 1858 C C . MET A 1 231 ? -42.870 -23.687 4.757 1.00 33.03 231 MET A C 1
ATOM 1860 O O . MET A 1 231 ? -43.610 -24.323 5.500 1.00 33.03 231 MET A O 1
ATOM 1864 N N . ALA A 1 232 ? -42.541 -22.406 4.976 1.00 31.48 232 ALA A N 1
ATOM 1865 C CA . ALA A 1 232 ? -43.492 -21.374 5.420 1.00 31.48 232 ALA A CA 1
ATOM 1866 C C . ALA A 1 232 ? -42.886 -19.952 5.287 1.00 31.48 232 ALA A C 1
ATOM 1868 O O . ALA A 1 232 ? -41.980 -19.613 6.040 1.00 31.48 232 ALA A O 1
ATOM 1869 N N . CYS A 1 233 ? -43.436 -19.185 4.327 1.00 30.19 233 CYS A N 1
ATOM 1870 C CA . CYS A 1 233 ? -43.707 -17.726 4.299 1.00 30.19 233 CYS A CA 1
ATOM 1871 C C . CYS A 1 233 ? -42.523 -16.743 4.478 1.00 30.19 233 CYS A C 1
ATOM 1873 O O . CYS A 1 233 ? -41.835 -16.790 5.484 1.00 30.19 233 CYS A O 1
ATOM 1875 N N . LEU A 1 234 ? -42.201 -15.778 3.598 1.00 33.19 234 LEU A N 1
ATOM 1876 C CA . LEU A 1 234 ? -43.025 -14.898 2.745 1.00 33.19 234 LEU A CA 1
ATOM 1877 C C . LEU A 1 234 ? -44.349 -14.464 3.387 1.00 33.19 234 LEU A C 1
ATOM 1879 O O . LEU A 1 234 ? -45.407 -15.004 3.071 1.00 33.19 234 LEU A O 1
ATOM 1883 N N . ALA A 1 235 ? -44.236 -13.480 4.277 1.00 35.88 235 ALA A N 1
ATOM 1884 C CA . ALA A 1 235 ? -45.119 -12.323 4.406 1.00 35.88 235 ALA A CA 1
ATOM 1885 C C . ALA A 1 235 ? -44.293 -11.176 5.006 1.00 35.88 235 ALA A C 1
ATOM 1887 O O . ALA A 1 235 ? -43.569 -11.454 5.989 1.00 35.88 235 ALA A O 1
#

Foldseek 3Di:
DLVVLLPQAALRWDWADLPLLQKIWIWHNPHQFKIKIFIDGLDDWPVQLVPDPFFRWDKDDPFMWMATPVLSVDSVSSVVVVVLSVCSSPPHDQVQADWDQDPNDIGGPPQTHGHNCCVVVPVVVVVCVRGHTDDFDMDIDGHGWDQDDDPDPYGDIDDSVVVSVLRNQLRSLCSVDDPPCSVVVSVVVVVVVVVVVVVVVVVVVVVVVVPPPDDDDDDDDDDDDPPDDDDDDDD

pLDDT: mean 84.78, std 19.18, range [30.19, 98.25]

Nearest PDB structures (foldseek):
  1zld-assembly1_A  TM=4.221E-01  e=5.556E-01  Pyrenophora tritici-repentis
  1zle-assembly3_C  TM=3.762E-01  e=4.399E-01  Pyrenophora tritici-repentis
  1zle-assembly2_B  TM=3.773E-01  e=7.884E-01  Pyrenophora tritici-repentis
  8rn8-assembly1_A  TM=1.623E-01  e=1.892E+00  Influenza B virus (B/Memphis/13/2003)

InterPro domains:
  IPR046541 Domain of unknown function DUF6606 [PF20255] (2-197)

Sequence (235 aa):
MEKDLKNLKPGDAMIVFVRAQNSGLLLFREDAANVLVHAFEASAVSEDVMQSSDRLIWRFPGQTISFGSHLLEDRYFTDELATMLHQLSNEHVESSMPTTKKANSIVPEERETAHPRLVTEALIPMLCAWGGPCKGPEVIKHVRDDVNWDKSRLPWRRSPLWLVLRVSMQILLSHTFPEDQGRSQYKNFMAFFMARISANTFMLLRVVKLKSHACLSSTWKPDLDWNSRQMACLA

Organism: NCBI:txid45133